Protein AF-A0A2T6B8H4-F1 (afdb_monomer_lite)

Radius of gyration: 23.81 Å; chains: 1; bounding box: 58×51×64 Å

Structure (mmCIF, N/CA/C/O backbone):
data_AF-A0A2T6B8H4-F1
#
_entry.id   AF-A0A2T6B8H4-F1
#
loop_
_atom_site.group_PDB
_atom_site.id
_atom_site.type_symbol
_atom_site.label_atom_id
_atom_site.label_alt_id
_atom_site.label_comp_id
_atom_site.label_asym_id
_atom_site.label_entity_id
_atom_site.label_seq_id
_atom_site.pdbx_PDB_ins_code
_atom_site.Cartn_x
_atom_site.Cartn_y
_atom_site.Cartn_z
_atom_site.occupancy
_atom_site.B_iso_or_equiv
_atom_site.auth_seq_id
_atom_site.auth_comp_id
_atom_site.auth_asym_id
_atom_site.auth_atom_id
_atom_site.pdbx_PDB_model_num
ATOM 1 N N . MET A 1 1 ? -0.822 -2.418 25.436 1.00 37.16 1 MET A N 1
ATOM 2 C CA . MET A 1 1 ? -1.128 -1.458 26.519 1.00 37.16 1 MET A CA 1
ATOM 3 C C . MET A 1 1 ? -1.751 -0.210 25.892 1.00 37.16 1 MET A C 1
ATOM 5 O O . MET A 1 1 ? -1.056 0.780 25.772 1.00 37.16 1 MET A O 1
ATOM 9 N N . GLY A 1 2 ? -3.013 -0.275 25.445 1.00 47.94 2 GLY A N 1
ATOM 10 C CA . GLY A 1 2 ? -3.654 0.816 24.679 1.00 47.94 2 GLY A CA 1
ATOM 11 C C . GLY A 1 2 ? -5.141 1.037 24.994 1.00 47.94 2 GLY A C 1
ATOM 12 O O . GLY A 1 2 ? -5.938 1.407 24.144 1.00 47.94 2 GLY A O 1
ATOM 13 N N . GLY A 1 3 ? -5.565 0.682 26.211 1.00 50.34 3 GLY A N 1
ATOM 14 C CA . GLY A 1 3 ? -6.981 0.745 26.603 1.00 50.34 3 GLY A CA 1
ATOM 15 C C . GLY A 1 3 ? -7.400 2.055 27.273 1.00 50.34 3 GLY A C 1
ATOM 16 O O . GLY A 1 3 ? -8.592 2.348 27.320 1.00 50.34 3 GLY A O 1
ATOM 17 N N . GLU A 1 4 ? -6.448 2.824 27.811 1.00 58.09 4 GLU A N 1
ATOM 18 C CA . GLU A 1 4 ? -6.748 4.020 28.614 1.00 58.09 4 GLU A CA 1
ATOM 19 C C . GLU A 1 4 ? -7.183 5.196 27.725 1.00 58.09 4 GLU A C 1
ATOM 21 O O . GLU A 1 4 ? -8.212 5.805 27.994 1.00 58.09 4 GLU A O 1
ATOM 26 N N . ASN A 1 5 ? -6.530 5.403 26.576 1.00 79.31 5 ASN A N 1
ATOM 27 C CA . ASN A 1 5 ? -6.861 6.485 25.644 1.00 79.31 5 ASN A CA 1
ATOM 28 C C . ASN A 1 5 ? -8.222 6.288 24.946 1.00 79.31 5 ASN A C 1
ATOM 30 O O . ASN A 1 5 ? -9.042 7.202 24.883 1.00 79.31 5 ASN A O 1
ATOM 34 N N . LEU A 1 6 ? -8.521 5.074 24.462 1.00 84.44 6 LEU A N 1
ATOM 35 C CA . LEU A 1 6 ? -9.794 4.807 23.779 1.00 84.44 6 LEU A CA 1
ATOM 36 C C . LEU A 1 6 ? -10.994 5.031 24.706 1.00 84.44 6 LEU A C 1
ATOM 38 O O . LEU A 1 6 ? -11.975 5.664 24.317 1.00 84.44 6 LEU A O 1
ATOM 42 N N . ARG A 1 7 ? -10.912 4.511 25.935 1.00 86.94 7 ARG A N 1
ATOM 43 C CA . ARG A 1 7 ? -11.983 4.655 26.919 1.00 86.94 7 ARG A CA 1
ATOM 44 C C . ARG A 1 7 ? -12.231 6.118 27.248 1.00 86.94 7 ARG A C 1
ATOM 46 O O . ARG A 1 7 ? -13.376 6.543 27.174 1.00 86.94 7 ARG A O 1
ATOM 53 N N . GLU A 1 8 ? -11.183 6.870 27.569 1.00 87.50 8 GLU A N 1
ATOM 54 C CA . GLU A 1 8 ? -11.293 8.295 27.897 1.00 87.50 8 GLU A CA 1
ATOM 55 C C . GLU A 1 8 ? -11.941 9.088 26.759 1.00 87.50 8 GLU A C 1
ATOM 57 O O . GLU A 1 8 ? -12.803 9.931 26.999 1.00 87.50 8 GLU A O 1
ATOM 62 N N . ARG A 1 9 ? -11.596 8.777 25.506 1.00 87.81 9 ARG A N 1
ATOM 63 C CA . ARG A 1 9 ? -12.187 9.438 24.338 1.00 87.81 9 ARG A CA 1
ATOM 64 C C . ARG A 1 9 ? -13.658 9.088 24.135 1.00 87.81 9 ARG A C 1
ATOM 66 O O . ARG A 1 9 ? -14.437 9.966 23.769 1.00 87.81 9 ARG A O 1
ATOM 73 N N . VAL A 1 10 ? -14.057 7.841 24.390 1.00 86.12 10 VAL A N 1
ATOM 74 C CA . VAL A 1 10 ? -15.476 7.457 24.352 1.00 86.12 10 VAL A CA 1
ATOM 75 C C . VAL A 1 10 ? -16.242 8.095 25.508 1.00 86.12 10 VAL A C 1
ATOM 77 O O . VAL A 1 10 ? -17.306 8.657 25.274 1.00 86.12 10 VAL A O 1
ATOM 80 N N . GLU A 1 11 ? -15.696 8.079 26.726 1.00 88.88 11 GLU A N 1
ATOM 81 C CA . GLU A 1 11 ? -16.276 8.742 27.903 1.00 88.88 11 GLU A CA 1
ATOM 82 C C . GLU A 1 11 ? -16.457 10.251 27.671 1.00 88.88 11 GLU A C 1
ATOM 84 O O . GLU A 1 11 ? -17.512 10.807 27.986 1.00 88.88 11 GLU A O 1
ATOM 89 N N . ALA A 1 12 ? -15.479 10.902 27.031 1.00 87.12 12 ALA A N 1
ATOM 90 C CA . ALA A 1 12 ? -15.573 12.295 26.606 1.00 87.12 12 ALA A CA 1
ATOM 91 C C . ALA A 1 12 ? -16.681 12.510 25.561 1.00 87.12 12 ALA A C 1
ATOM 93 O O . ALA A 1 12 ? -17.464 13.450 25.696 1.00 87.12 12 ALA A O 1
ATOM 94 N N . ALA A 1 13 ? -16.797 11.628 24.562 1.00 84.38 13 ALA A N 1
ATOM 95 C CA . ALA A 1 13 ? -17.839 11.715 23.536 1.00 84.38 13 ALA A CA 1
ATOM 96 C C . ALA A 1 13 ? -19.256 11.542 24.116 1.00 84.38 13 ALA A C 1
ATOM 98 O O . ALA A 1 13 ? -20.198 12.206 23.677 1.00 84.38 13 ALA A O 1
ATOM 99 N N . ILE A 1 14 ? -19.427 10.679 25.124 1.00 84.25 14 ILE A N 1
ATOM 100 C CA . ILE A 1 14 ? -20.732 10.453 25.762 1.00 84.25 14 ILE A CA 1
ATOM 101 C C . ILE A 1 14 ? -21.027 11.405 26.932 1.00 84.25 14 ILE A C 1
ATOM 103 O O . ILE A 1 14 ? -22.172 11.481 27.381 1.00 84.25 14 ILE A O 1
ATOM 107 N N . GLY A 1 15 ? -20.031 12.160 27.404 1.00 82.56 15 GLY A N 1
ATOM 108 C CA . GLY A 1 15 ? -20.164 13.081 28.535 1.00 82.56 15 GLY A CA 1
ATOM 109 C C . GLY A 1 15 ? -20.373 12.373 29.878 1.00 82.56 15 GLY A C 1
ATOM 110 O O . GLY A 1 15 ? -21.049 12.908 30.756 1.00 82.56 15 GLY A O 1
ATOM 111 N N . GLY A 1 16 ? -19.836 11.161 30.040 1.00 84.25 16 GLY A N 1
ATOM 112 C CA . GLY A 1 16 ? -20.064 10.333 31.223 1.00 84.25 16 GLY A CA 1
ATOM 113 C C . GLY A 1 16 ? -19.110 9.145 31.320 1.00 84.25 16 GLY A C 1
ATOM 114 O O . GLY A 1 16 ? -18.527 8.717 30.329 1.00 84.25 16 GLY A O 1
ATOM 115 N N . ALA A 1 17 ? -18.953 8.610 32.531 1.00 86.81 17 ALA A N 1
ATOM 116 C CA . ALA A 1 17 ? -18.087 7.461 32.776 1.00 86.81 17 ALA A CA 1
ATOM 117 C C . ALA A 1 17 ? -18.746 6.154 32.312 1.00 86.81 17 ALA A C 1
ATOM 119 O O . ALA A 1 17 ? -19.931 5.921 32.564 1.00 86.81 17 ALA A O 1
ATOM 120 N N . LEU A 1 18 ? -17.958 5.267 31.706 1.00 86.69 18 LEU A N 1
ATOM 121 C CA . LEU A 1 18 ? -18.403 3.922 31.371 1.00 86.69 18 LEU A CA 1
ATOM 122 C C . LEU A 1 18 ? -18.279 3.007 32.590 1.00 86.69 18 LEU A C 1
ATOM 124 O O . LEU A 1 18 ? -17.325 3.077 33.368 1.00 86.69 18 LEU A O 1
ATOM 128 N N . SER A 1 19 ? -19.213 2.076 32.724 1.00 85.00 19 SER A N 1
ATOM 129 C CA . SER A 1 19 ? -19.159 0.974 33.672 1.00 85.00 19 SER A CA 1
ATOM 130 C C . SER A 1 19 ? -18.942 -0.334 32.908 1.00 85.00 19 SER A C 1
ATOM 132 O O . SER A 1 19 ? -19.754 -0.744 32.085 1.00 85.00 19 SER A O 1
ATOM 134 N N . GLY A 1 20 ? -17.812 -0.995 33.165 1.00 82.06 20 GLY A N 1
ATOM 135 C CA . GLY A 1 20 ? -17.421 -2.228 32.474 1.00 82.06 20 GLY A CA 1
ATOM 136 C C . GLY A 1 20 ? -16.337 -2.036 31.404 1.00 82.06 20 GLY A C 1
ATOM 137 O O . GLY A 1 20 ? -15.804 -0.937 31.244 1.00 82.06 20 GLY A O 1
ATOM 138 N N . PRO A 1 21 ? -15.928 -3.128 30.734 1.00 83.06 21 PRO A N 1
ATOM 139 C CA . PRO A 1 21 ? -14.850 -3.097 29.756 1.00 83.06 21 PRO A CA 1
ATOM 140 C C . PRO A 1 21 ? -15.325 -2.552 28.404 1.00 83.06 21 PRO A C 1
ATOM 142 O O . PRO A 1 21 ? -16.328 -3.011 27.868 1.00 83.06 21 PRO A O 1
ATOM 145 N N . LEU A 1 22 ? -14.537 -1.651 27.818 1.00 85.62 22 LEU A N 1
ATOM 146 C CA . LEU A 1 22 ? -14.614 -1.276 26.408 1.00 85.62 22 LEU A CA 1
ATOM 147 C C . LEU A 1 22 ? -13.375 -1.845 25.712 1.00 85.62 22 LEU A C 1
ATOM 149 O O . LEU A 1 22 ? -12.249 -1.497 26.071 1.00 85.62 22 LEU A O 1
ATOM 153 N N . ARG A 1 23 ? -13.571 -2.780 24.781 1.00 87.75 23 ARG A N 1
ATOM 154 C CA . ARG A 1 23 ? -12.490 -3.409 24.013 1.00 87.75 23 ARG A CA 1
ATOM 155 C C . ARG A 1 23 ? -12.942 -3.585 22.575 1.00 87.75 23 ARG A C 1
ATOM 157 O O . ARG A 1 23 ? -13.985 -4.199 22.347 1.00 87.75 23 ARG A O 1
ATOM 164 N N . THR A 1 24 ? -12.137 -3.080 21.652 1.00 91.25 24 THR A N 1
A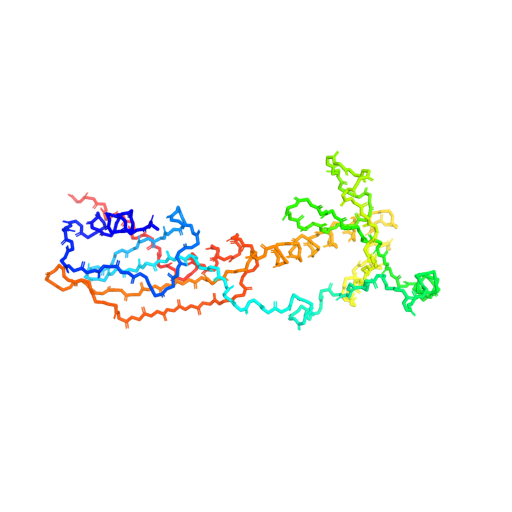TOM 165 C CA . THR A 1 24 ? -12.311 -3.334 20.225 1.00 91.25 24 THR A CA 1
ATOM 166 C C . THR A 1 24 ? -12.204 -4.830 19.937 1.00 91.25 24 THR A C 1
ATOM 168 O O . THR A 1 24 ? -11.567 -5.589 20.675 1.00 91.25 24 THR A O 1
ATOM 171 N N . GLU A 1 25 ? -12.886 -5.272 18.890 1.00 93.44 25 GLU A N 1
ATOM 172 C CA . GLU A 1 25 ? -12.839 -6.633 18.372 1.00 93.44 25 GLU A CA 1
ATOM 173 C C . GLU A 1 25 ? -11.460 -6.975 17.814 1.00 93.44 25 GLU A C 1
ATOM 175 O O . GLU A 1 25 ? -10.938 -8.052 18.106 1.00 93.44 25 GLU A O 1
ATOM 180 N N . PHE A 1 26 ? -10.843 -6.032 17.099 1.00 92.88 26 PHE A N 1
ATOM 181 C CA . PHE A 1 26 ? -9.509 -6.182 16.532 1.00 92.88 26 PHE A CA 1
ATOM 182 C C . PHE A 1 26 ? -8.495 -5.247 17.212 1.00 92.88 26 PHE A C 1
ATOM 184 O O . PHE A 1 26 ? -8.870 -4.221 17.796 1.00 92.88 26 PHE A O 1
ATOM 191 N N . PRO A 1 27 ? -7.189 -5.574 17.164 1.00 92.31 27 PRO A N 1
ATOM 192 C CA . PRO A 1 27 ? -6.142 -4.679 17.642 1.00 92.31 27 PRO A CA 1
ATOM 193 C C . PRO A 1 27 ? -6.117 -3.376 16.840 1.00 92.31 27 PRO A C 1
ATOM 195 O O . PRO A 1 27 ? -6.058 -3.404 15.615 1.00 92.31 27 PRO A O 1
ATOM 198 N N . VAL A 1 28 ? -6.107 -2.237 17.525 1.00 92.31 28 VAL A N 1
ATOM 199 C CA . VAL A 1 28 ? -5.954 -0.926 16.883 1.00 92.31 28 VAL A CA 1
ATOM 200 C C . VAL A 1 28 ? -4.504 -0.758 16.415 1.00 92.31 28 VAL A C 1
ATOM 202 O O . VAL A 1 28 ? -3.584 -0.888 17.223 1.00 92.31 28 VAL A O 1
ATOM 205 N N . ALA A 1 29 ? -4.302 -0.470 15.128 1.00 90.44 29 ALA A N 1
ATOM 206 C CA . ALA A 1 29 ? -2.983 -0.256 14.528 1.00 90.44 29 ALA A CA 1
ATOM 207 C C . ALA A 1 29 ? -2.332 1.044 15.028 1.00 90.44 29 ALA A C 1
ATOM 209 O O . ALA A 1 29 ? -1.145 1.063 15.351 1.00 90.44 29 ALA A O 1
ATOM 210 N N . SER A 1 30 ? -3.126 2.111 15.150 1.00 88.00 30 SER A N 1
ATOM 211 C CA . SER A 1 30 ? -2.696 3.412 15.660 1.00 88.00 30 SER A CA 1
ATOM 212 C C . SER A 1 30 ? -3.827 4.090 16.429 1.00 88.00 30 SER A C 1
ATOM 214 O O . SER A 1 30 ? -4.904 4.343 15.894 1.00 88.00 30 SER A O 1
ATOM 216 N N . GLU A 1 31 ? -3.596 4.421 17.702 1.00 82.75 31 GLU A N 1
ATOM 217 C CA . GLU A 1 31 ? -4.599 5.128 18.512 1.00 82.75 31 GLU A CA 1
ATOM 218 C C . GLU A 1 31 ? -4.892 6.542 17.989 1.00 82.75 31 GLU A C 1
ATOM 220 O O . GLU A 1 31 ? -6.001 7.052 18.169 1.00 82.75 31 GLU A O 1
ATOM 225 N N . ALA A 1 32 ? -3.913 7.172 17.332 1.00 81.56 32 ALA A N 1
ATOM 226 C CA . ALA A 1 32 ? -4.061 8.502 16.745 1.00 81.56 32 ALA A CA 1
ATOM 227 C C . ALA A 1 32 ? -5.079 8.526 15.591 1.00 81.56 32 ALA A C 1
ATOM 229 O O . ALA A 1 32 ? -5.643 9.575 15.300 1.00 81.56 32 ALA A O 1
ATOM 230 N N . GLU A 1 33 ? -5.346 7.370 14.984 1.00 85.50 33 GLU A N 1
ATOM 231 C CA . GLU A 1 33 ? -6.198 7.203 13.801 1.00 85.50 33 GLU A CA 1
ATOM 232 C C . GLU A 1 33 ? -7.592 6.657 14.133 1.00 85.50 33 GLU A C 1
ATOM 234 O O . GLU A 1 33 ? -8.392 6.368 13.247 1.00 85.50 33 GLU A O 1
ATOM 239 N N . VAL A 1 34 ? -7.917 6.519 15.420 1.00 90.69 34 VAL A N 1
ATOM 240 C CA . VAL A 1 34 ? -9.273 6.150 15.836 1.00 90.69 34 VAL A CA 1
ATOM 241 C C . VAL A 1 34 ? -10.208 7.338 15.598 1.00 90.69 34 VAL A C 1
ATOM 243 O O . VAL A 1 34 ? -9.900 8.466 15.981 1.00 90.69 34 VAL A O 1
ATOM 246 N N . LEU A 1 35 ? -11.386 7.087 15.043 1.00 91.56 35 LEU A N 1
ATOM 247 C CA . LEU A 1 35 ? -12.479 8.038 14.876 1.00 91.56 35 LEU A CA 1
ATOM 248 C C . LEU A 1 35 ? -13.622 7.646 15.813 1.00 91.56 35 LEU A C 1
ATOM 250 O O . LEU A 1 35 ? -14.024 6.488 15.855 1.00 91.56 35 LEU A O 1
ATOM 254 N N . ILE A 1 36 ? -14.163 8.599 16.572 1.00 91.69 36 ILE A N 1
ATOM 255 C CA . ILE A 1 36 ? -15.309 8.353 17.459 1.00 91.69 36 ILE A CA 1
ATOM 256 C C . ILE A 1 36 ? -16.423 9.319 17.082 1.00 91.69 36 ILE A C 1
ATOM 258 O O . ILE A 1 36 ? -16.211 10.533 17.026 1.00 91.69 36 ILE A O 1
ATOM 262 N N . ARG A 1 37 ? -17.615 8.778 16.836 1.00 90.38 37 ARG A N 1
ATOM 263 C CA . ARG A 1 37 ? -18.833 9.551 16.576 1.00 90.38 37 ARG A CA 1
ATOM 264 C C . ARG A 1 37 ? -19.929 9.087 17.514 1.00 90.38 37 ARG A C 1
ATOM 266 O O . ARG A 1 37 ? -20.081 7.892 17.749 1.00 90.38 37 ARG A O 1
ATOM 273 N N . ARG A 1 38 ? -20.688 10.035 18.052 1.00 86.56 38 ARG A N 1
ATOM 274 C CA . ARG A 1 38 ? -21.855 9.752 18.881 1.00 86.56 38 ARG A CA 1
ATOM 275 C C . ARG A 1 38 ? -23.113 10.141 18.125 1.00 86.56 38 ARG A C 1
ATOM 277 O O . ARG A 1 38 ? -23.188 11.245 17.597 1.00 86.56 38 ARG A O 1
ATOM 284 N N . ASP A 1 39 ? -24.095 9.256 18.158 1.00 81.69 39 ASP A N 1
ATOM 285 C CA . ASP A 1 39 ? -25.457 9.509 17.708 1.00 81.69 39 ASP A CA 1
ATOM 286 C C . ASP A 1 39 ? -26.426 9.031 18.798 1.00 81.69 39 ASP A C 1
ATOM 288 O O . ASP A 1 39 ? -26.613 7.831 18.999 1.00 81.69 39 ASP A O 1
ATOM 292 N N . ALA A 1 40 ? -26.983 9.973 19.563 1.00 80.06 40 ALA A N 1
ATOM 293 C CA . ALA A 1 40 ? -27.795 9.703 20.752 1.00 80.06 40 ALA A CA 1
ATOM 294 C C . ALA A 1 40 ? -27.108 8.732 21.744 1.00 80.06 40 ALA A C 1
ATOM 296 O O . ALA A 1 40 ? -26.095 9.088 22.356 1.00 80.06 40 ALA A O 1
ATOM 297 N N . ASP A 1 41 ? -27.645 7.521 21.908 1.00 80.69 41 ASP A N 1
ATOM 298 C CA . ASP A 1 41 ? -27.114 6.473 22.795 1.00 80.69 41 ASP A CA 1
ATOM 299 C C . ASP A 1 41 ? -26.155 5.511 22.078 1.00 80.69 41 ASP A C 1
ATOM 301 O O . ASP A 1 41 ? -25.657 4.549 22.670 1.00 80.69 41 ASP A O 1
ATOM 305 N N . ARG A 1 42 ? -25.875 5.766 20.796 1.00 89.19 42 ARG A N 1
ATOM 306 C CA . ARG A 1 42 ? -24.947 4.987 19.985 1.00 89.19 42 ARG A CA 1
ATOM 307 C C . ARG A 1 42 ? -23.607 5.686 19.861 1.00 89.19 42 ARG A C 1
ATOM 309 O O . ARG A 1 42 ? -23.517 6.906 19.719 1.00 89.19 42 ARG A O 1
ATOM 316 N N . VAL A 1 43 ? -22.558 4.880 19.869 1.00 91.88 43 VAL A N 1
ATOM 317 C CA . VAL A 1 43 ? -21.189 5.303 19.607 1.00 91.88 43 VAL A CA 1
ATOM 318 C C . VAL A 1 43 ? -20.644 4.453 18.473 1.00 91.88 43 VAL A C 1
ATOM 320 O O . VAL A 1 43 ? -20.664 3.226 18.539 1.00 91.88 43 VAL A O 1
ATOM 323 N N . LEU A 1 44 ? -20.151 5.116 17.438 1.00 94.31 44 LEU A N 1
ATOM 324 C CA . LEU A 1 44 ? -19.387 4.505 16.365 1.00 94.31 44 LEU A CA 1
ATOM 325 C C . LEU A 1 44 ? -17.908 4.706 16.660 1.00 94.31 44 LEU A C 1
ATOM 327 O O . LEU A 1 44 ? -17.471 5.832 16.916 1.00 94.31 44 LEU A O 1
ATOM 331 N N . ILE A 1 45 ? -17.152 3.616 16.624 1.00 94.56 45 ILE A N 1
ATOM 332 C CA . ILE A 1 45 ? -15.703 3.614 16.798 1.00 94.56 45 ILE A CA 1
ATOM 333 C C . ILE A 1 45 ? -15.099 3.095 15.497 1.00 94.56 45 ILE A C 1
ATOM 335 O O . ILE A 1 45 ? -15.137 1.896 15.226 1.00 94.56 45 ILE A O 1
ATOM 339 N N . GLY A 1 46 ? -14.574 4.013 14.696 1.00 95.69 46 GLY A N 1
ATOM 340 C CA . GLY A 1 46 ? -13.807 3.719 13.496 1.00 95.69 46 GLY A CA 1
ATOM 341 C C . GLY A 1 46 ? -12.324 3.580 13.827 1.00 95.69 46 GLY A C 1
ATOM 342 O O . GLY A 1 46 ? -11.794 4.403 14.570 1.00 95.69 46 GLY A O 1
ATOM 343 N N . TYR A 1 47 ? -11.636 2.568 13.314 1.00 95.94 47 TYR A N 1
ATOM 344 C CA . TYR A 1 47 ? -10.193 2.412 13.494 1.00 95.94 47 TYR A CA 1
ATOM 345 C C . TYR A 1 47 ? -9.579 1.514 12.420 1.00 95.94 47 TYR A C 1
ATOM 347 O O . TYR A 1 47 ? -10.273 0.739 11.762 1.00 95.94 47 TYR A O 1
ATOM 355 N N . LEU A 1 48 ? -8.257 1.606 12.271 1.00 96.31 48 LEU A N 1
ATOM 356 C CA . LEU A 1 48 ? -7.490 0.678 11.449 1.00 96.31 48 LEU A CA 1
ATOM 357 C C . LEU A 1 48 ? -6.962 -0.485 12.285 1.00 96.31 48 LEU A C 1
ATOM 359 O O . LEU A 1 48 ? -6.529 -0.293 13.425 1.00 96.31 48 LEU A O 1
ATOM 363 N N . SER A 1 49 ? -6.937 -1.678 11.703 1.00 96.19 49 SER A N 1
ATOM 364 C CA . SER A 1 49 ? -6.216 -2.837 12.236 1.00 96.19 49 SER A CA 1
ATOM 365 C C . SER A 1 49 ? -5.283 -3.394 11.174 1.00 96.19 49 SER A C 1
ATOM 367 O O . SER A 1 49 ? -5.610 -3.338 9.994 1.00 96.19 49 SER A O 1
ATOM 369 N N . VAL A 1 50 ? -4.127 -3.918 11.578 1.00 96.31 50 VAL A N 1
ATOM 370 C CA . VAL A 1 50 ? -3.233 -4.617 10.646 1.00 96.31 50 VAL A CA 1
ATOM 371 C C . VAL A 1 50 ? -3.932 -5.888 10.180 1.00 96.31 50 VAL A C 1
ATOM 373 O O . VAL A 1 50 ? -4.444 -6.648 11.005 1.00 96.31 50 VAL A O 1
ATOM 376 N N . ASP A 1 51 ? -3.957 -6.103 8.870 1.00 95.50 51 ASP A N 1
ATOM 377 C CA . ASP A 1 51 ? -4.501 -7.311 8.269 1.00 95.50 51 ASP A CA 1
ATOM 378 C C . ASP A 1 51 ? -3.675 -8.522 8.740 1.00 95.50 51 ASP A C 1
ATOM 380 O O . ASP A 1 51 ? -2.461 -8.563 8.513 1.00 95.50 51 ASP A O 1
ATOM 384 N N . PRO A 1 52 ? -4.283 -9.489 9.450 1.00 90.56 52 PRO A N 1
ATOM 385 C CA . PRO A 1 52 ? -3.559 -10.655 9.941 1.00 90.56 52 PRO A CA 1
ATOM 386 C C . PRO A 1 52 ? -3.217 -11.652 8.826 1.00 90.56 52 PRO A C 1
ATOM 388 O O . PRO A 1 52 ? -2.332 -12.488 9.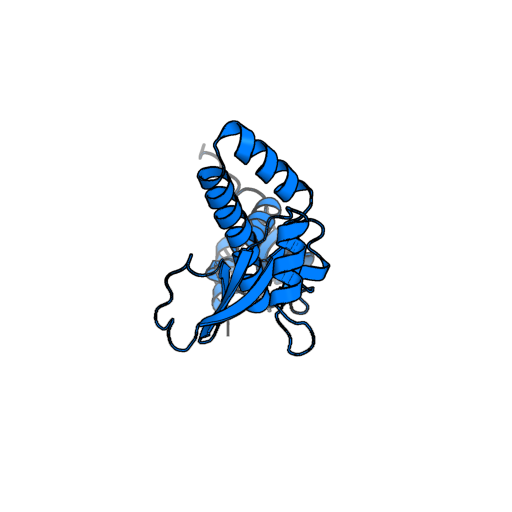015 1.00 90.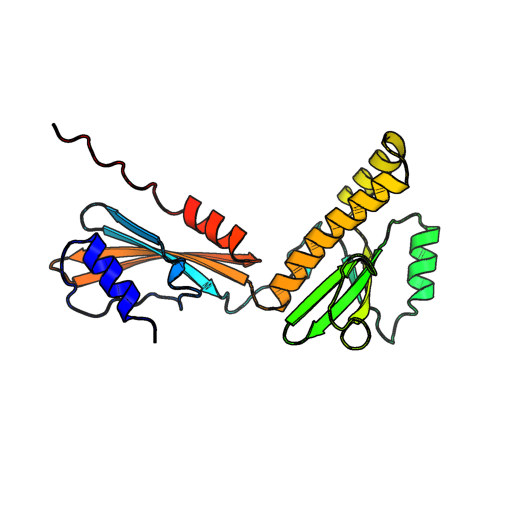56 52 PRO A O 1
ATOM 391 N N . GLU A 1 53 ? -3.917 -11.592 7.692 1.00 92.06 53 GLU A N 1
ATOM 392 C CA . GLU A 1 53 ? -3.787 -12.526 6.575 1.00 92.06 53 GLU A CA 1
ATOM 393 C C . GLU A 1 53 ? -3.789 -11.758 5.241 1.00 92.06 53 GLU A C 1
ATOM 395 O O . GLU A 1 53 ? -4.657 -11.986 4.390 1.00 92.06 53 GLU A O 1
ATOM 400 N N . PRO A 1 54 ? -2.813 -10.847 5.029 1.00 91.81 54 PRO A N 1
ATOM 401 C CA . PRO A 1 54 ? -2.756 -10.065 3.809 1.00 91.81 54 PRO A CA 1
ATOM 402 C C . PRO A 1 54 ? -2.569 -11.001 2.620 1.00 91.81 54 PRO A C 1
ATOM 404 O O . PRO A 1 54 ? -1.724 -11.905 2.625 1.00 91.81 54 PRO A O 1
ATOM 407 N N . ARG A 1 55 ? -3.374 -10.784 1.586 1.00 89.19 55 ARG A N 1
ATOM 408 C CA . ARG A 1 55 ? -3.258 -11.544 0.344 1.00 89.19 55 ARG A CA 1
ATOM 409 C C . ARG A 1 55 ? -1.982 -11.165 -0.401 1.00 89.19 55 ARG A C 1
ATOM 411 O O . ARG A 1 55 ? -1.424 -10.087 -0.203 1.00 89.19 55 ARG A O 1
ATOM 418 N N . ASP A 1 56 ? -1.526 -12.066 -1.266 1.00 88.44 56 ASP A N 1
ATOM 419 C CA . ASP A 1 56 ? -0.358 -11.801 -2.101 1.00 88.44 56 ASP A CA 1
ATOM 420 C C . ASP A 1 56 ? -0.644 -10.643 -3.066 1.00 88.44 56 ASP A C 1
ATOM 422 O O . ASP A 1 56 ? -1.624 -10.673 -3.814 1.00 88.44 56 ASP A O 1
ATOM 426 N N . PHE A 1 57 ? 0.228 -9.631 -3.042 1.00 91.19 57 PHE A N 1
ATOM 427 C CA . PHE A 1 57 ? 0.082 -8.416 -3.840 1.00 91.19 57 PHE A CA 1
ATOM 428 C C . PHE A 1 57 ? -0.101 -8.729 -5.325 1.00 91.19 57 PHE A C 1
ATOM 430 O O . PHE A 1 57 ? -1.001 -8.192 -5.960 1.00 91.19 57 PHE A O 1
ATOM 437 N N . TRP A 1 58 ? 0.727 -9.614 -5.883 1.00 89.00 58 TRP A N 1
ATOM 438 C CA . TRP A 1 58 ? 0.728 -9.908 -7.315 1.00 89.00 58 TRP A CA 1
ATOM 439 C C . TRP A 1 58 ? -0.380 -10.885 -7.718 1.00 89.00 58 TRP A C 1
ATOM 441 O O . TRP A 1 58 ? -0.750 -10.912 -8.887 1.00 89.00 58 TRP A O 1
ATOM 451 N N . ALA A 1 59 ? -0.931 -11.657 -6.777 1.00 84.12 59 ALA A N 1
ATOM 452 C CA . ALA A 1 59 ? -2.070 -12.541 -7.026 1.00 84.12 59 ALA A CA 1
ATOM 453 C C . ALA A 1 59 ? -3.420 -11.805 -7.111 1.00 84.12 59 ALA A C 1
ATOM 455 O O . ALA A 1 59 ? -4.326 -12.300 -7.773 1.00 84.12 59 ALA A O 1
ATOM 456 N N . GLU A 1 60 ? -3.567 -10.658 -6.442 1.00 72.50 60 GLU A N 1
ATOM 457 C CA . GLU A 1 60 ? -4.806 -9.852 -6.441 1.00 72.50 60 GLU A CA 1
ATOM 458 C C . GLU A 1 60 ? -4.738 -8.646 -7.395 1.00 72.50 60 GLU A C 1
ATOM 460 O O . GLU A 1 60 ? -5.743 -7.987 -7.655 1.00 72.50 60 GLU A O 1
ATOM 465 N N . SER A 1 61 ? -3.552 -8.353 -7.928 1.00 66.12 61 SER A N 1
ATOM 466 C CA . SER A 1 61 ? -3.283 -7.191 -8.777 1.00 66.12 61 SER A CA 1
ATOM 467 C C . SER A 1 61 ? -3.473 -7.492 -10.262 1.00 66.12 61 SER A C 1
ATOM 469 O O . SER A 1 61 ? -2.565 -7.286 -11.078 1.00 66.12 61 SER A O 1
ATOM 471 N N . ASP A 1 62 ? -4.662 -7.976 -10.623 1.00 69.25 62 ASP A N 1
ATOM 472 C CA . ASP A 1 62 ? -5.034 -8.122 -12.028 1.00 69.25 62 ASP A CA 1
ATOM 473 C C . ASP A 1 62 ? -4.884 -6.764 -12.732 1.00 69.25 62 ASP A C 1
ATOM 475 O O . ASP A 1 62 ? -5.465 -5.756 -12.331 1.00 69.25 62 ASP A O 1
ATOM 479 N N . GLY A 1 63 ? -4.062 -6.729 -13.781 1.00 80.19 63 GLY A N 1
ATOM 480 C CA . GLY A 1 63 ? -3.858 -5.523 -14.584 1.00 80.19 63 GLY A CA 1
ATOM 481 C C . GLY A 1 63 ? -2.800 -4.539 -14.073 1.00 80.19 63 GLY A C 1
ATOM 482 O O . GLY A 1 63 ? -2.651 -3.489 -14.689 1.00 80.19 63 GLY A O 1
ATOM 483 N N . LEU A 1 64 ? -2.012 -4.849 -13.032 1.00 87.25 64 LEU A N 1
ATOM 484 C CA . LEU A 1 64 ? -0.860 -3.999 -12.659 1.00 87.25 64 LEU A CA 1
ATOM 485 C C . LEU A 1 64 ? 0.420 -4.323 -13.442 1.00 87.25 64 LEU A C 1
ATOM 487 O O . LEU A 1 64 ? 1.352 -3.530 -13.449 1.00 87.25 64 LEU A O 1
ATOM 491 N N . GLY A 1 65 ? 0.474 -5.464 -14.129 1.00 92.00 65 GLY A N 1
ATOM 492 C CA . GLY A 1 65 ? 1.664 -5.943 -14.835 1.00 92.00 65 GLY A CA 1
ATOM 493 C C . GLY A 1 65 ? 2.322 -7.117 -14.118 1.00 92.00 65 GLY A C 1
ATOM 494 O O . GLY A 1 65 ? 1.720 -7.767 -13.268 1.00 92.00 65 GLY A O 1
ATOM 495 N N . GLU A 1 66 ? 3.559 -7.423 -14.493 1.00 92.81 66 GLU A N 1
ATOM 496 C CA . GLU A 1 66 ? 4.283 -8.600 -14.025 1.00 92.81 66 GLU A CA 1
ATOM 497 C C . GLU A 1 66 ? 5.680 -8.220 -13.522 1.00 92.81 66 GLU A C 1
ATOM 499 O O . GLU A 1 66 ? 6.501 -7.681 -14.268 1.00 92.81 66 GLU A O 1
ATOM 504 N N . LEU A 1 67 ? 5.985 -8.557 -12.264 1.00 93.62 67 LEU A N 1
ATOM 505 C CA . LEU A 1 67 ? 7.337 -8.472 -11.717 1.00 93.62 67 LEU A CA 1
ATOM 506 C C . LEU A 1 67 ? 8.037 -9.831 -11.816 1.00 93.62 67 LEU A C 1
ATOM 508 O O . LEU A 1 67 ? 7.848 -10.717 -10.981 1.00 93.62 67 LEU A O 1
ATOM 512 N N . ARG A 1 68 ? 8.917 -9.984 -12.808 1.00 92.00 68 ARG A N 1
ATOM 513 C CA . ARG A 1 68 ? 9.755 -11.178 -12.951 1.00 92.00 68 ARG A CA 1
ATOM 514 C C . ARG A 1 68 ? 11.053 -11.009 -12.189 1.00 92.00 68 ARG A C 1
ATOM 516 O O . ARG A 1 68 ? 11.955 -10.278 -12.601 1.00 92.00 68 ARG A O 1
ATOM 523 N N . ARG A 1 69 ? 11.161 -11.717 -11.069 1.00 91.69 69 ARG A N 1
ATOM 524 C CA . ARG A 1 69 ? 12.389 -11.772 -10.276 1.00 91.69 69 ARG A CA 1
ATOM 525 C C . ARG A 1 69 ? 13.491 -12.499 -11.047 1.00 91.69 69 ARG A C 1
ATOM 527 O O . ARG A 1 69 ? 13.273 -13.598 -11.551 1.00 91.69 69 ARG A O 1
ATOM 534 N N . PHE A 1 70 ? 14.706 -11.958 -11.029 1.00 89.12 70 PHE A N 1
ATOM 535 C CA . PHE A 1 70 ? 15.868 -12.701 -11.502 1.00 89.12 70 PHE A CA 1
ATOM 536 C C . PHE A 1 70 ? 16.159 -13.864 -10.552 1.00 89.12 70 PHE A C 1
ATOM 538 O O . PHE A 1 70 ? 16.454 -13.687 -9.365 1.00 89.12 70 PHE A O 1
ATOM 545 N N . THR A 1 71 ? 16.055 -15.079 -11.079 1.00 81.38 71 THR A N 1
ATOM 546 C CA . THR A 1 71 ? 16.405 -16.311 -10.370 1.00 81.38 71 THR A CA 1
ATOM 547 C C . THR A 1 71 ? 17.618 -16.954 -11.030 1.00 81.38 71 THR A C 1
ATOM 549 O O . THR A 1 71 ? 17.980 -16.618 -12.149 1.00 81.38 71 THR A O 1
ATOM 552 N N . ARG A 1 72 ? 18.257 -17.918 -10.359 1.00 72.62 72 ARG A N 1
ATOM 553 C CA . ARG A 1 72 ? 19.375 -18.673 -10.957 1.00 72.62 72 ARG A CA 1
ATOM 554 C C . ARG A 1 72 ? 18.956 -19.577 -12.126 1.00 72.62 72 ARG A C 1
ATOM 556 O O . ARG A 1 72 ? 19.831 -20.146 -12.766 1.00 72.62 72 ARG A O 1
ATOM 563 N N . ALA A 1 73 ? 17.655 -19.785 -12.326 1.00 69.75 73 ALA A N 1
ATOM 564 C CA . ALA A 1 73 ? 17.118 -20.742 -13.289 1.00 69.75 73 ALA A CA 1
ATOM 565 C C . ALA A 1 73 ? 16.810 -20.123 -14.663 1.00 69.75 73 ALA A C 1
ATOM 567 O O . ALA A 1 73 ? 16.679 -20.865 -15.630 1.00 69.75 73 ALA A O 1
ATOM 568 N N . GLU A 1 74 ? 16.703 -18.797 -14.749 1.00 69.56 74 GLU A N 1
ATOM 569 C CA . GLU A 1 74 ? 16.437 -18.064 -15.989 1.00 69.56 74 GLU A CA 1
ATOM 570 C C . GLU A 1 74 ? 17.627 -17.144 -16.268 1.00 69.56 74 GLU A C 1
ATOM 572 O O . GLU A 1 74 ? 18.099 -16.480 -15.344 1.00 69.56 74 GLU A O 1
ATOM 577 N N . ASP A 1 75 ? 18.132 -17.124 -17.505 1.00 80.38 75 ASP A N 1
ATOM 578 C CA . ASP A 1 75 ? 19.151 -16.151 -17.904 1.00 80.38 75 ASP A CA 1
ATOM 579 C C . ASP A 1 75 ? 18.472 -14.781 -18.058 1.00 80.38 75 ASP A C 1
ATOM 581 O O . ASP A 1 75 ? 17.618 -14.614 -18.937 1.00 80.38 75 ASP A O 1
ATOM 585 N N . PRO A 1 76 ? 18.812 -13.786 -17.216 1.00 85.12 76 PRO A N 1
ATOM 586 C CA . PRO A 1 76 ? 18.240 -12.452 -17.329 1.00 85.12 76 PRO A CA 1
ATOM 587 C C . PRO A 1 76 ? 18.467 -11.831 -18.709 1.00 85.12 76 PRO A C 1
ATOM 589 O O . PRO A 1 76 ? 17.615 -11.080 -19.175 1.00 85.12 76 PRO A O 1
ATOM 592 N N . ASN A 1 77 ? 19.579 -12.143 -19.380 1.00 87.19 77 ASN A N 1
ATOM 593 C CA . ASN A 1 77 ? 19.891 -11.560 -20.682 1.00 87.19 77 ASN A CA 1
ATOM 594 C C . ASN A 1 77 ? 18.927 -12.063 -21.757 1.00 87.19 77 ASN A C 1
ATOM 596 O O . ASN A 1 77 ? 18.362 -11.241 -22.471 1.00 87.19 77 ASN A O 1
ATOM 600 N N . ASP A 1 78 ? 18.651 -13.369 -21.803 1.00 88.56 78 ASP A N 1
ATOM 601 C CA . ASP A 1 78 ? 17.712 -13.959 -22.768 1.00 88.56 78 ASP A CA 1
ATOM 602 C C . ASP A 1 78 ? 16.308 -13.346 -22.636 1.00 88.56 78 ASP A C 1
ATOM 604 O O . ASP A 1 78 ? 15.639 -13.043 -23.629 1.00 88.56 78 ASP A O 1
ATOM 608 N N . LEU A 1 79 ? 15.848 -13.129 -21.397 1.00 88.69 79 LEU A N 1
ATOM 609 C CA . LEU A 1 79 ? 14.565 -12.480 -21.136 1.00 88.69 79 LEU A CA 1
ATOM 610 C C . LEU A 1 79 ? 14.547 -11.040 -21.662 1.00 88.69 79 LEU A C 1
ATOM 612 O O . LEU A 1 79 ? 13.605 -10.663 -22.359 1.00 88.69 79 LEU A O 1
ATOM 616 N N . LEU A 1 80 ? 15.570 -10.247 -21.341 1.00 92.06 80 LEU A N 1
ATOM 617 C CA . LEU A 1 80 ? 15.653 -8.844 -21.751 1.00 92.06 80 LEU A CA 1
ATOM 618 C C . LEU A 1 80 ? 15.810 -8.698 -23.271 1.00 92.06 80 LEU A C 1
ATOM 620 O O . LEU A 1 80 ? 15.180 -7.823 -23.871 1.00 92.06 80 LEU A O 1
ATOM 624 N N . GLU A 1 81 ? 16.598 -9.566 -23.907 1.00 93.12 81 GLU A N 1
ATOM 625 C CA . GLU A 1 81 ? 16.762 -9.612 -25.362 1.00 93.12 81 GLU A CA 1
ATOM 626 C C . GLU A 1 81 ? 15.436 -9.922 -26.056 1.00 93.12 81 GLU A C 1
ATOM 628 O O . GLU A 1 81 ? 15.050 -9.212 -26.987 1.00 93.12 81 GLU A O 1
ATOM 633 N N . ARG A 1 82 ? 14.690 -10.916 -25.560 1.00 92.62 82 ARG A N 1
ATOM 634 C CA . ARG A 1 82 ? 13.358 -11.255 -26.074 1.00 92.62 82 ARG A CA 1
ATOM 635 C C . ARG A 1 82 ? 12.379 -10.091 -25.944 1.00 92.62 82 ARG A C 1
ATOM 637 O O . ARG A 1 82 ? 11.766 -9.718 -26.938 1.00 92.62 82 ARG A O 1
ATOM 644 N N . LEU A 1 83 ? 12.253 -9.494 -24.755 1.00 93.31 83 LEU A N 1
ATOM 645 C CA . LEU A 1 83 ? 11.330 -8.371 -24.540 1.00 93.31 83 LEU A CA 1
ATOM 646 C C . LEU A 1 83 ? 11.665 -7.187 -25.459 1.00 93.31 83 LEU A C 1
ATOM 648 O O . LEU A 1 83 ? 10.769 -6.560 -26.022 1.00 93.31 83 LEU A O 1
ATOM 652 N N . THR A 1 84 ? 12.958 -6.924 -25.660 1.00 93.12 84 THR A N 1
ATOM 653 C CA . THR A 1 84 ? 13.441 -5.885 -26.578 1.00 93.12 84 THR A CA 1
ATOM 654 C C . THR A 1 84 ? 13.105 -6.212 -28.034 1.00 93.12 84 THR A C 1
ATOM 656 O O . THR A 1 84 ? 12.629 -5.339 -28.758 1.00 93.12 84 THR A O 1
ATOM 659 N N . ALA A 1 85 ? 13.305 -7.459 -28.470 1.00 93.75 85 ALA A N 1
ATOM 660 C CA . ALA A 1 85 ? 12.980 -7.901 -29.827 1.00 93.75 85 ALA A CA 1
ATOM 661 C C . ALA A 1 85 ? 11.470 -7.856 -30.122 1.00 93.75 85 ALA A C 1
ATOM 663 O O . ALA A 1 85 ? 11.069 -7.558 -31.246 1.00 93.75 85 ALA A O 1
ATOM 664 N N . GLU A 1 86 ? 10.638 -8.113 -29.113 1.00 93.12 86 GLU A N 1
ATOM 665 C CA . GLU A 1 86 ? 9.176 -8.013 -29.186 1.00 93.12 86 GLU A CA 1
ATOM 666 C C . GLU A 1 86 ? 8.669 -6.561 -29.147 1.00 93.12 86 GLU A C 1
ATOM 668 O O . GLU A 1 86 ? 7.494 -6.313 -29.414 1.00 93.12 86 GLU A O 1
ATOM 673 N N . GLY A 1 87 ? 9.532 -5.590 -28.827 1.00 91.25 87 GLY A N 1
ATOM 674 C CA . GLY A 1 87 ? 9.134 -4.194 -28.633 1.00 91.25 87 GLY A CA 1
ATOM 675 C C . GLY A 1 87 ? 8.269 -3.979 -27.387 1.00 91.25 87 GLY A C 1
ATOM 676 O O . GLY A 1 87 ? 7.556 -2.979 -27.296 1.00 91.25 87 GLY A O 1
ATOM 677 N N . THR A 1 88 ? 8.311 -4.909 -26.431 1.00 94.00 88 THR A N 1
ATOM 678 C CA . THR A 1 88 ? 7.600 -4.798 -25.157 1.00 94.00 88 THR A CA 1
ATOM 679 C C . THR A 1 88 ? 8.390 -3.862 -24.242 1.00 94.00 88 THR A C 1
ATOM 681 O O . THR A 1 88 ? 9.555 -4.150 -23.973 1.00 94.00 88 THR A O 1
ATOM 684 N N . PRO A 1 89 ? 7.817 -2.752 -23.739 1.00 95.12 89 PRO A N 1
ATOM 685 C CA . PRO A 1 89 ? 8.529 -1.902 -22.795 1.00 95.12 89 PRO A CA 1
ATOM 686 C C . PRO A 1 89 ? 8.724 -2.645 -21.469 1.00 95.12 89 PRO A C 1
ATOM 688 O O . PRO A 1 89 ? 7.838 -3.359 -21.002 1.00 95.12 89 PRO A O 1
ATOM 691 N N . TRP A 1 90 ? 9.896 -2.475 -20.864 1.00 96.12 90 TRP A N 1
ATOM 692 C CA . TRP A 1 90 ? 10.268 -3.111 -19.605 1.00 96.12 90 TRP A CA 1
ATOM 693 C C . TRP A 1 90 ? 11.182 -2.202 -18.790 1.00 96.12 90 TRP A C 1
ATOM 695 O O . TRP A 1 90 ? 11.893 -1.351 -19.336 1.00 96.12 90 TRP A O 1
ATOM 705 N N . LEU A 1 91 ? 11.180 -2.386 -17.471 1.00 97.56 91 LEU A N 1
ATOM 706 C CA . LEU A 1 91 ? 12.011 -1.618 -16.549 1.00 97.56 91 LEU A CA 1
ATOM 707 C C . LEU A 1 91 ? 12.734 -2.547 -15.578 1.00 97.56 91 LEU A C 1
ATOM 709 O O . LEU A 1 91 ? 12.133 -3.439 -14.988 1.00 97.56 91 LEU A O 1
ATOM 713 N N . LEU A 1 92 ? 14.037 -2.330 -15.392 1.00 96.94 92 LEU A N 1
ATOM 714 C CA . LEU A 1 92 ? 14.782 -3.015 -14.337 1.00 96.94 92 LEU A CA 1
ATOM 715 C C . LEU A 1 92 ? 14.313 -2.519 -12.977 1.00 96.94 92 LEU A C 1
ATOM 717 O O . LEU A 1 92 ? 14.128 -1.317 -12.785 1.00 96.94 92 LEU A O 1
ATOM 721 N N . VAL A 1 93 ? 14.187 -3.445 -12.037 1.00 97.19 93 VAL A N 1
ATOM 722 C CA . VAL A 1 93 ? 13.780 -3.177 -10.662 1.00 97.19 93 VAL A CA 1
ATOM 723 C C . VAL A 1 93 ? 14.940 -3.471 -9.729 1.00 97.19 93 VAL A C 1
ATOM 725 O O . VAL A 1 93 ? 15.583 -4.519 -9.814 1.00 97.19 93 VAL A O 1
ATOM 728 N N . GLU A 1 94 ? 15.186 -2.545 -8.816 1.00 95.81 94 GLU A N 1
ATOM 729 C CA . GLU A 1 94 ? 16.097 -2.704 -7.692 1.00 95.81 94 GLU A CA 1
ATOM 730 C C . GLU A 1 94 ? 15.308 -2.924 -6.406 1.00 95.81 94 GLU A C 1
ATOM 732 O O . GLU A 1 94 ? 14.196 -2.416 -6.249 1.00 95.81 94 GLU A O 1
ATOM 737 N N . ARG A 1 95 ? 15.917 -3.657 -5.477 1.00 95.88 95 ARG A N 1
ATOM 738 C CA . ARG A 1 95 ? 15.462 -3.783 -4.096 1.00 95.88 95 ARG A CA 1
ATOM 739 C C . ARG A 1 95 ? 16.498 -3.152 -3.177 1.00 95.88 95 ARG A C 1
ATOM 741 O O . ARG A 1 95 ? 17.665 -3.533 -3.246 1.00 95.88 95 ARG A O 1
ATOM 748 N N . TYR A 1 96 ? 16.055 -2.241 -2.320 1.00 95.38 96 TYR A N 1
ATOM 749 C CA . TYR A 1 96 ? 16.766 -1.776 -1.134 1.00 95.38 96 TYR A CA 1
ATOM 750 C C . TYR A 1 96 ? 16.251 -2.532 0.099 1.00 95.38 96 TYR A C 1
ATOM 752 O O . TYR A 1 96 ? 15.038 -2.663 0.251 1.00 95.38 96 TYR A O 1
ATOM 760 N N . SER A 1 97 ? 17.139 -3.033 0.960 1.00 93.81 97 SER A N 1
ATOM 761 C CA . SER A 1 97 ? 16.775 -3.856 2.123 1.00 93.81 97 SER A CA 1
ATOM 762 C C . SER A 1 97 ? 17.563 -3.449 3.371 1.00 93.81 97 SER A C 1
ATOM 764 O O . SER A 1 97 ? 18.675 -3.931 3.579 1.00 93.81 97 SER A O 1
ATOM 766 N N . HIS A 1 98 ? 16.963 -2.629 4.241 1.00 89.56 98 HIS A N 1
ATOM 767 C CA . HIS A 1 98 ? 17.550 -2.233 5.529 1.00 89.56 98 HIS A CA 1
ATOM 768 C C . HIS A 1 98 ? 16.461 -2.061 6.594 1.00 89.56 98 HIS A C 1
ATOM 770 O O . HIS A 1 98 ? 15.887 -0.986 6.767 1.00 89.56 98 HIS A O 1
ATOM 776 N N . GLY A 1 99 ? 16.127 -3.150 7.287 1.00 88.94 99 GLY A N 1
ATOM 777 C CA . GLY A 1 99 ? 14.987 -3.209 8.211 1.00 88.94 99 GLY A CA 1
ATOM 778 C C . GLY A 1 99 ? 13.639 -3.346 7.496 1.00 88.94 99 GLY A C 1
ATOM 779 O O . GLY A 1 99 ? 12.844 -4.191 7.892 1.00 88.94 99 GLY A O 1
ATOM 780 N N . LEU A 1 100 ? 13.432 -2.584 6.420 1.00 92.44 100 LEU A N 1
ATOM 781 C CA . LEU A 1 100 ? 12.304 -2.687 5.494 1.00 92.44 100 LEU A CA 1
ATOM 782 C C . LEU A 1 100 ? 12.792 -2.940 4.067 1.00 92.44 100 LEU A C 1
ATOM 784 O O . LEU A 1 100 ? 13.937 -2.625 3.719 1.00 92.44 100 LEU A O 1
ATOM 788 N N . ASP A 1 101 ? 11.897 -3.483 3.249 1.00 95.25 101 ASP A N 1
ATOM 789 C CA . ASP A 1 101 ? 12.120 -3.728 1.833 1.00 95.25 101 ASP A CA 1
ATOM 790 C C . ASP A 1 101 ? 11.463 -2.652 0.972 1.00 95.25 101 ASP A C 1
ATOM 792 O O . ASP A 1 101 ? 10.270 -2.373 1.081 1.00 95.25 101 ASP A O 1
ATOM 796 N N . HIS A 1 102 ? 12.247 -2.066 0.072 1.00 95.56 102 HIS A N 1
ATOM 797 C CA . HIS A 1 102 ? 11.777 -1.056 -0.865 1.00 95.56 102 HIS A CA 1
ATOM 798 C C . HIS A 1 102 ? 12.155 -1.435 -2.288 1.00 95.56 102 HIS A C 1
ATOM 800 O O . HIS A 1 102 ? 13.304 -1.771 -2.571 1.00 95.56 102 HIS A O 1
ATOM 806 N N . TYR A 1 103 ? 11.192 -1.328 -3.192 1.00 96.69 103 TYR A N 1
ATOM 807 C CA . TYR A 1 103 ? 11.355 -1.625 -4.605 1.00 96.69 103 TYR A CA 1
ATOM 808 C C . TYR A 1 103 ? 11.192 -0.349 -5.418 1.00 96.69 103 TYR A C 1
ATOM 810 O O . TYR A 1 103 ? 10.338 0.493 -5.134 1.00 96.69 103 TYR A O 1
ATOM 818 N N . SER A 1 104 ? 12.030 -0.192 -6.434 1.00 97.44 104 SER A N 1
ATOM 819 C CA . SER A 1 104 ? 11.934 0.924 -7.369 1.00 97.44 104 SER A CA 1
ATOM 820 C C . SER A 1 104 ? 12.528 0.551 -8.711 1.00 97.44 104 SER A C 1
ATOM 822 O O . SER A 1 104 ? 13.352 -0.361 -8.810 1.00 97.44 104 SER A O 1
ATOM 824 N N . VAL A 1 105 ? 12.179 1.316 -9.736 1.00 97.62 105 VAL A N 1
ATOM 825 C CA . VAL A 1 105 ? 12.908 1.277 -10.999 1.00 97.62 105 VAL A CA 1
ATOM 826 C C . VAL A 1 105 ? 14.391 1.575 -10.736 1.00 97.62 105 VAL A C 1
ATOM 828 O O . VAL A 1 105 ? 14.757 2.387 -9.878 1.00 97.62 105 VAL A O 1
ATOM 831 N N . ALA A 1 106 ? 15.267 0.868 -11.442 1.00 94.94 106 ALA A N 1
ATOM 832 C CA . ALA A 1 106 ? 16.700 0.949 -11.224 1.00 94.94 106 ALA A CA 1
ATOM 833 C C . ALA A 1 106 ? 17.231 2.369 -11.472 1.00 94.94 106 ALA A C 1
ATOM 835 O O . ALA A 1 106 ? 16.940 2.983 -12.499 1.00 94.94 106 ALA A O 1
ATOM 836 N N . ASN A 1 107 ? 18.064 2.864 -10.552 1.00 89.50 107 ASN A N 1
ATOM 837 C CA . ASN A 1 107 ? 18.665 4.206 -10.581 1.00 89.50 107 ASN A CA 1
ATOM 838 C C . ASN A 1 107 ? 17.674 5.390 -10.517 1.00 89.50 107 ASN A C 1
ATOM 840 O O . ASN A 1 107 ? 18.059 6.506 -10.861 1.00 89.50 107 ASN A O 1
ATOM 844 N N . THR A 1 108 ? 16.427 5.197 -10.068 1.00 93.06 108 THR A N 1
ATOM 845 C CA . THR A 1 108 ? 15.454 6.307 -9.953 1.00 93.06 108 THR A CA 1
ATOM 846 C C . THR A 1 108 ? 15.258 6.812 -8.526 1.00 93.06 108 THR A C 1
ATOM 848 O O . THR A 1 108 ? 14.732 7.905 -8.338 1.00 93.06 108 THR A O 1
ATOM 851 N N . ARG A 1 109 ? 15.691 6.051 -7.512 1.00 86.88 109 ARG A N 1
ATOM 8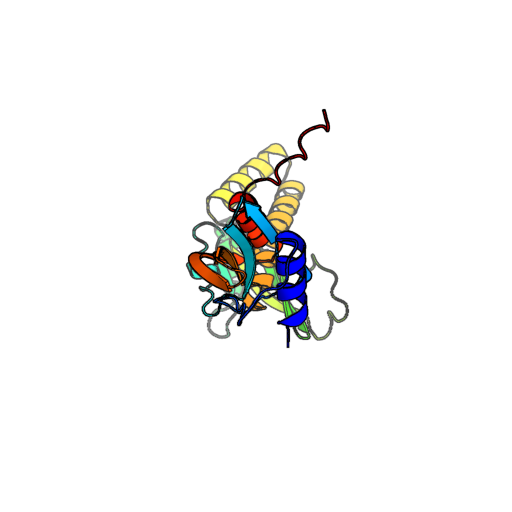52 C CA . ARG A 1 109 ? 15.678 6.467 -6.102 1.00 86.88 109 ARG A CA 1
ATOM 853 C C . ARG A 1 109 ? 17.091 6.597 -5.538 1.00 86.88 109 ARG A C 1
ATOM 855 O O . ARG A 1 109 ? 17.972 5.779 -5.811 1.00 86.88 109 ARG A O 1
ATOM 862 N N . ALA A 1 110 ? 17.283 7.625 -4.715 1.00 86.25 110 ALA A N 1
ATOM 863 C CA . ALA A 1 110 ? 18.490 7.811 -3.924 1.00 86.25 110 ALA A CA 1
ATOM 864 C C . ALA A 1 110 ? 18.336 7.072 -2.588 1.00 86.25 110 ALA A C 1
ATOM 866 O O . ALA A 1 110 ? 17.528 7.468 -1.751 1.00 86.25 110 ALA A O 1
ATOM 867 N N . TYR A 1 111 ? 19.109 6.002 -2.402 1.00 85.56 111 TYR A N 1
ATOM 868 C CA . TYR A 1 111 ? 19.169 5.260 -1.143 1.00 85.56 111 TYR A CA 1
ATOM 869 C C . TYR A 1 111 ? 20.433 5.647 -0.363 1.00 85.56 111 TYR A C 1
ATOM 871 O O . TYR A 1 111 ? 21.484 5.787 -0.998 1.00 85.56 111 TYR A O 1
ATOM 879 N N . PRO A 1 112 ? 20.363 5.795 0.976 1.00 81.81 112 PRO A N 1
ATOM 880 C CA . PRO A 1 112 ? 21.507 6.197 1.798 1.00 81.81 112 PRO A CA 1
ATOM 881 C C . PRO A 1 112 ? 22.739 5.296 1.621 1.00 81.81 112 PRO A C 1
ATOM 883 O O . PRO A 1 112 ? 23.828 5.809 1.386 1.00 81.81 112 PRO A O 1
ATOM 886 N N . ASP A 1 113 ? 22.546 3.971 1.625 1.00 82.00 113 ASP A N 1
ATOM 887 C CA . ASP A 1 113 ? 23.623 2.970 1.568 1.00 82.00 113 ASP A CA 1
ATOM 888 C C . ASP A 1 113 ? 23.532 2.079 0.317 1.00 82.00 113 ASP A C 1
ATOM 890 O O . ASP A 1 113 ? 23.577 0.846 0.364 1.00 82.00 113 ASP A O 1
ATOM 894 N N . ARG A 1 114 ? 23.438 2.721 -0.857 1.00 83.12 114 ARG A N 1
ATOM 895 C CA . ARG A 1 114 ? 23.290 2.048 -2.165 1.00 83.12 114 ARG A CA 1
ATOM 896 C C . ARG A 1 114 ? 24.393 1.032 -2.489 1.00 83.12 114 ARG A C 1
ATOM 898 O O . ARG A 1 114 ? 24.168 0.136 -3.291 1.00 83.12 114 ARG A O 1
ATOM 905 N N . GLN A 1 115 ? 25.572 1.160 -1.881 1.00 82.81 115 GLN A N 1
ATOM 906 C CA . GLN A 1 115 ? 26.675 0.213 -2.069 1.00 82.81 115 GLN A CA 1
ATOM 907 C C . GLN A 1 115 ? 26.377 -1.184 -1.495 1.00 82.81 115 GLN A C 1
ATOM 909 O O . GLN A 1 115 ? 26.922 -2.164 -2.000 1.00 82.81 115 GLN A O 1
ATOM 914 N N . TRP A 1 116 ? 25.564 -1.274 -0.442 1.00 84.81 116 TRP A N 1
ATOM 915 C CA . TRP A 1 116 ? 25.424 -2.495 0.359 1.00 84.81 116 TRP A CA 1
ATOM 916 C C . TRP A 1 116 ? 24.015 -3.060 0.314 1.00 84.81 116 TRP A C 1
ATOM 918 O O . TRP A 1 116 ? 23.838 -4.261 0.121 1.00 84.81 116 TRP A O 1
ATOM 928 N N . ASP A 1 117 ? 23.028 -2.181 0.441 1.00 91.00 117 ASP A N 1
ATOM 929 C CA . ASP A 1 117 ? 21.654 -2.595 0.696 1.00 91.00 117 ASP A CA 1
ATOM 930 C C . ASP A 1 117 ? 20.808 -2.624 -0.576 1.00 91.00 117 ASP A C 1
ATOM 932 O O . ASP A 1 117 ? 19.647 -3.017 -0.515 1.00 91.00 117 ASP A O 1
ATOM 936 N N . VAL A 1 118 ? 21.373 -2.224 -1.725 1.00 92.44 118 VAL A N 1
ATOM 937 C CA . VAL A 1 118 ? 20.673 -2.160 -3.014 1.00 92.44 118 VAL A CA 1
ATOM 938 C C . VAL A 1 118 ? 21.217 -3.199 -3.985 1.00 92.44 118 VAL A C 1
ATOM 940 O O . VAL A 1 118 ? 22.415 -3.257 -4.254 1.00 92.44 118 VAL A O 1
ATOM 943 N N . GLY A 1 119 ? 20.318 -3.981 -4.579 1.00 91.94 119 GLY A N 1
ATOM 944 C CA . GLY A 1 119 ? 20.650 -4.924 -5.643 1.00 91.94 119 GLY A CA 1
ATOM 945 C C . GLY A 1 119 ? 19.571 -5.000 -6.716 1.00 91.94 119 GLY A C 1
ATOM 946 O O . GLY A 1 119 ? 18.397 -4.737 -6.454 1.00 91.94 119 GLY A O 1
ATOM 947 N N . LEU A 1 120 ? 19.967 -5.394 -7.931 1.00 92.31 120 LEU A N 1
ATOM 948 C CA . LEU A 1 120 ? 19.013 -5.731 -8.987 1.00 92.31 120 LEU A CA 1
ATOM 949 C C . LEU A 1 120 ? 18.148 -6.913 -8.540 1.00 92.31 120 LEU A C 1
ATOM 951 O O . LEU A 1 120 ? 18.659 -7.960 -8.142 1.00 92.31 120 LEU A O 1
ATOM 955 N N . TYR A 1 121 ? 16.836 -6.726 -8.615 1.00 93.62 121 TYR A N 1
ATOM 956 C CA . TYR A 1 121 ? 15.845 -7.700 -8.181 1.00 93.62 121 TYR A CA 1
ATOM 957 C C . TYR A 1 121 ? 15.223 -8.449 -9.359 1.00 93.62 121 TYR A C 1
ATOM 959 O O . TYR A 1 121 ? 15.024 -9.663 -9.290 1.00 93.62 121 TYR A O 1
ATOM 967 N N . GLY A 1 122 ? 14.917 -7.739 -10.443 1.00 95.31 122 GLY A N 1
ATOM 968 C CA . GLY A 1 122 ? 14.193 -8.311 -11.568 1.00 95.31 122 GLY A CA 1
ATOM 969 C C . GLY A 1 122 ? 13.849 -7.297 -12.645 1.00 95.31 122 GLY A C 1
ATOM 970 O O . GLY A 1 122 ? 14.425 -6.208 -12.709 1.00 95.31 122 GLY A O 1
ATOM 971 N N . VAL A 1 123 ? 12.876 -7.667 -13.468 1.00 95.69 123 VAL A N 1
ATOM 972 C CA . VAL A 1 123 ? 12.289 -6.822 -14.503 1.00 95.69 123 VAL A CA 1
ATOM 973 C C . VAL A 1 123 ? 10.789 -6.693 -14.272 1.00 95.69 123 VAL A C 1
ATOM 975 O O . VAL A 1 123 ? 10.109 -7.671 -13.965 1.00 95.69 123 VAL A O 1
ATOM 978 N N . PHE A 1 124 ? 10.284 -5.477 -14.411 1.00 96.88 124 PHE A N 1
ATOM 979 C CA . PHE A 1 124 ? 8.863 -5.189 -14.434 1.00 96.88 124 PHE A CA 1
ATOM 980 C C . PHE A 1 124 ? 8.392 -5.052 -15.879 1.00 96.88 124 PHE A C 1
ATOM 982 O O . PHE A 1 124 ? 8.997 -4.324 -16.676 1.00 96.88 124 PHE A O 1
ATOM 989 N N . ILE A 1 125 ? 7.319 -5.766 -16.199 1.00 95.62 125 ILE A N 1
ATOM 990 C CA . ILE A 1 125 ? 6.651 -5.759 -17.495 1.00 95.62 125 ILE A CA 1
ATOM 991 C C . ILE A 1 125 ? 5.261 -5.156 -17.263 1.00 95.62 125 ILE A C 1
ATOM 993 O O . ILE A 1 125 ? 4.442 -5.788 -16.596 1.00 95.62 125 ILE A O 1
ATOM 997 N N . PRO A 1 126 ? 4.973 -3.950 -17.775 1.00 95.50 126 PRO A N 1
ATOM 998 C CA . PRO A 1 126 ? 3.675 -3.320 -17.572 1.00 95.50 126 PRO A CA 1
ATOM 999 C C . PRO A 1 126 ? 2.536 -4.121 -18.220 1.00 95.50 126 PRO A C 1
ATOM 1001 O O . PRO A 1 126 ? 2.744 -4.839 -19.205 1.00 95.50 126 PRO A O 1
ATOM 1004 N N . CYS A 1 127 ? 1.319 -3.964 -17.696 1.00 94.56 127 CYS A N 1
ATOM 1005 C CA . CYS A 1 127 ? 0.108 -4.554 -18.272 1.00 94.56 127 CYS A CA 1
ATOM 1006 C C . CYS A 1 127 ? -0.181 -4.032 -19.693 1.00 94.56 127 CYS A C 1
ATOM 1008 O O . CYS A 1 127 ? 0.487 -3.134 -20.207 1.00 94.56 127 CYS A O 1
ATOM 1010 N N . GLU A 1 128 ? -1.152 -4.631 -20.384 1.00 94.19 128 GLU A N 1
ATOM 1011 C CA . GLU A 1 128 ? -1.506 -4.228 -21.751 1.00 94.19 128 GLU A CA 1
ATOM 1012 C C . GLU A 1 128 ? -1.958 -2.768 -21.834 1.00 94.19 128 GLU A C 1
ATOM 1014 O O . GLU A 1 128 ? -1.447 -2.027 -22.668 1.00 94.19 128 GLU A O 1
ATOM 1019 N N . GLU A 1 129 ? -2.796 -2.316 -20.905 1.00 94.81 129 GLU A N 1
ATOM 1020 C CA . GLU A 1 129 ? -3.310 -0.949 -20.869 1.00 94.81 129 GLU A CA 1
ATOM 1021 C C . GLU A 1 129 ? -2.180 0.085 -20.744 1.00 94.81 129 GLU A C 1
ATOM 1023 O O . GLU A 1 129 ? -2.117 1.046 -21.516 1.00 94.81 129 GLU A O 1
ATOM 1028 N N . VAL A 1 130 ? -1.230 -0.137 -19.829 1.00 95.81 130 VAL A N 1
ATOM 1029 C CA . VAL A 1 130 ? -0.069 0.751 -19.646 1.00 95.81 130 VAL A CA 1
ATOM 1030 C C . VAL A 1 130 ? 0.856 0.705 -20.865 1.00 95.81 130 VAL A C 1
ATOM 1032 O O . VAL A 1 130 ? 1.376 1.740 -21.291 1.00 95.81 130 VAL A O 1
ATOM 1035 N N . ARG A 1 131 ? 1.034 -0.467 -21.491 1.00 95.69 131 ARG A N 1
ATOM 1036 C CA . ARG A 1 131 ? 1.803 -0.599 -22.741 1.00 95.69 131 ARG A CA 1
ATOM 1037 C C . ARG A 1 131 ? 1.155 0.164 -23.892 1.00 95.69 131 ARG A C 1
ATOM 1039 O O . ARG A 1 131 ? 1.871 0.701 -24.738 1.00 95.69 131 ARG A O 1
ATOM 1046 N N . ASP A 1 132 ? -0.166 0.210 -23.957 1.00 96.00 132 ASP A N 1
ATOM 1047 C CA . ASP A 1 132 ? -0.912 0.935 -24.985 1.00 96.00 132 ASP A CA 1
ATOM 1048 C C . ASP A 1 132 ? -0.778 2.445 -24.789 1.00 96.00 132 ASP A C 1
ATOM 1050 O O . ASP A 1 132 ? -0.371 3.158 -25.712 1.00 96.00 132 ASP A O 1
ATOM 1054 N N . MET A 1 133 ? -0.978 2.911 -23.554 1.00 96.56 133 MET A N 1
ATOM 1055 C CA . MET A 1 133 ? -0.754 4.305 -23.168 1.00 96.56 133 MET A CA 1
ATOM 1056 C C . MET A 1 133 ? 0.682 4.760 -23.441 1.00 96.56 133 MET A C 1
ATOM 1058 O O . MET A 1 133 ? 0.889 5.863 -23.952 1.00 96.56 133 MET A O 1
ATOM 1062 N N . TYR A 1 134 ? 1.673 3.906 -23.166 1.00 97.38 134 TYR A N 1
ATOM 1063 C CA . TYR A 1 134 ? 3.070 4.176 -23.498 1.00 97.38 134 TYR A CA 1
ATOM 1064 C C . TYR A 1 134 ? 3.234 4.465 -24.992 1.00 97.38 134 TYR A C 1
ATOM 1066 O O . TYR A 1 134 ? 3.775 5.504 -25.366 1.00 97.38 134 TYR A O 1
ATOM 1074 N N . ARG A 1 135 ? 2.719 3.586 -25.865 1.00 96.81 135 ARG A N 1
ATOM 1075 C CA . ARG A 1 135 ? 2.845 3.744 -27.325 1.00 96.81 135 ARG A CA 1
ATOM 1076 C C . ARG A 1 135 ? 2.168 5.010 -27.837 1.00 96.81 135 ARG A C 1
ATOM 1078 O O . ARG A 1 135 ? 2.666 5.623 -28.782 1.00 96.81 135 ARG A O 1
ATOM 1085 N N . ASP A 1 136 ? 1.052 5.408 -27.241 1.00 97.69 136 ASP A N 1
ATOM 1086 C CA . ASP A 1 136 ? 0.366 6.639 -27.625 1.00 97.69 136 ASP A CA 1
ATOM 1087 C C . ASP A 1 136 ? 1.119 7.887 -27.157 1.00 97.69 136 ASP A C 1
ATOM 1089 O O . ASP A 1 136 ? 1.277 8.831 -27.937 1.00 97.69 136 ASP A O 1
ATOM 1093 N N . ARG A 1 137 ? 1.704 7.859 -25.954 1.00 97.94 137 ARG A N 1
ATOM 1094 C CA . ARG A 1 137 ? 2.607 8.918 -25.479 1.00 97.94 137 ARG A CA 1
ATOM 1095 C C . ARG A 1 137 ? 3.866 9.035 -26.325 1.00 97.94 137 ARG A C 1
ATOM 1097 O O . ARG A 1 137 ? 4.253 10.150 -26.653 1.00 97.94 137 ARG A O 1
ATOM 1104 N N . VAL A 1 138 ? 4.463 7.925 -26.764 1.00 97.69 138 VAL A N 1
ATOM 1105 C CA . VAL A 1 138 ? 5.623 7.962 -27.674 1.00 97.69 138 VAL A CA 1
ATOM 1106 C C . VAL A 1 138 ? 5.291 8.750 -28.946 1.00 97.69 138 VAL A C 1
ATOM 1108 O O . VAL A 1 138 ? 6.092 9.571 -29.390 1.00 97.69 138 VAL A O 1
ATOM 1111 N N . LYS A 1 139 ? 4.095 8.556 -29.517 1.00 97.31 139 LYS A N 1
ATOM 1112 C CA . LYS A 1 139 ? 3.654 9.279 -30.724 1.00 97.31 139 LYS A CA 1
ATOM 1113 C C . LYS A 1 139 ? 3.353 10.756 -30.462 1.00 97.31 139 LYS A C 1
ATOM 1115 O O . LYS A 1 139 ? 3.573 11.574 -31.352 1.00 97.31 139 LYS A O 1
ATOM 1120 N N . ALA A 1 140 ? 2.802 11.084 -29.294 1.00 97.81 140 ALA A N 1
ATOM 1121 C CA . ALA A 1 140 ? 2.334 12.430 -28.968 1.00 97.81 140 ALA A CA 1
ATOM 1122 C C . ALA A 1 140 ? 3.430 13.338 -28.382 1.00 97.81 140 ALA A C 1
ATOM 1124 O O . ALA A 1 140 ? 3.487 14.523 -28.701 1.00 97.81 140 ALA A O 1
ATOM 1125 N N . GLU A 1 141 ? 4.290 12.780 -27.532 1.00 97.50 141 GLU A N 1
ATOM 1126 C CA . GLU A 1 141 ? 5.217 13.505 -26.651 1.00 97.50 141 GLU A CA 1
ATOM 1127 C C . GLU A 1 141 ? 6.686 13.090 -26.868 1.00 97.50 141 GLU A C 1
ATOM 1129 O O . GLU A 1 141 ? 7.599 13.797 -26.443 1.00 97.50 141 GLU A O 1
ATOM 1134 N N . GLY A 1 142 ? 6.927 11.976 -27.568 1.00 97.62 142 GLY A N 1
ATOM 1135 C CA . GLY A 1 142 ? 8.255 11.413 -27.811 1.00 97.62 142 GLY A CA 1
ATOM 1136 C C . GLY A 1 142 ? 8.681 10.361 -26.780 1.00 97.62 142 GLY A C 1
ATOM 1137 O O . GLY A 1 142 ? 8.133 10.263 -25.684 1.00 97.62 142 GLY A O 1
ATOM 1138 N N . GLU A 1 143 ? 9.689 9.564 -27.148 1.00 96.12 143 GLU A N 1
ATOM 1139 C CA . GLU A 1 143 ? 10.169 8.411 -26.365 1.00 96.12 143 GLU A CA 1
ATOM 1140 C C . GLU A 1 143 ? 10.631 8.79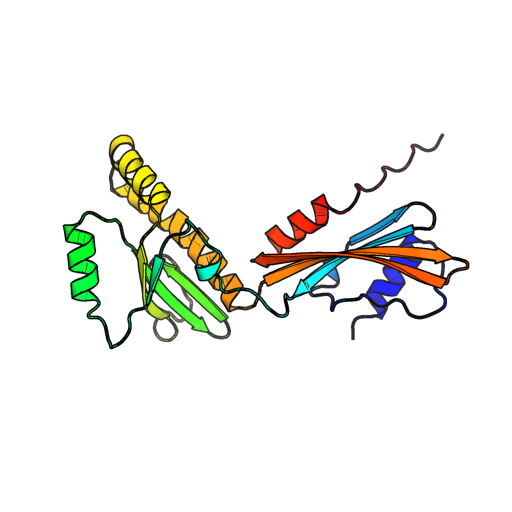1 -24.953 1.00 96.12 143 GLU A C 1
ATOM 1142 O O . GLU A 1 143 ? 10.334 8.096 -23.987 1.00 96.12 143 GLU A O 1
ATOM 1147 N N . GLU A 1 144 ? 11.351 9.905 -24.813 1.00 97.19 144 GLU A N 1
ATOM 1148 C CA . GLU A 1 144 ? 11.903 10.337 -23.527 1.00 97.19 144 GLU A CA 1
ATOM 1149 C C . GLU A 1 144 ? 10.798 10.665 -22.513 1.00 97.19 144 GLU A C 1
ATOM 1151 O O . GLU A 1 144 ? 10.833 10.177 -21.382 1.00 97.19 144 GLU A O 1
ATOM 1156 N N . ALA A 1 145 ? 9.787 11.432 -22.935 1.00 97.50 145 ALA A N 1
ATOM 1157 C CA . ALA A 1 145 ? 8.647 11.795 -22.097 1.00 97.50 145 ALA A CA 1
ATOM 1158 C C . ALA A 1 145 ? 7.791 10.568 -21.749 1.00 97.50 145 ALA A C 1
ATOM 1160 O O . ALA A 1 145 ? 7.448 10.362 -20.583 1.00 97.50 145 ALA A O 1
ATOM 1161 N N . ALA A 1 146 ? 7.522 9.701 -22.731 1.00 97.69 146 ALA A N 1
ATOM 1162 C CA . ALA A 1 146 ? 6.799 8.452 -22.505 1.00 97.69 146 ALA A CA 1
ATOM 1163 C C . ALA A 1 146 ? 7.533 7.538 -21.511 1.00 97.69 146 ALA A C 1
ATOM 1165 O O . ALA A 1 146 ? 6.910 6.936 -20.636 1.00 97.69 146 ALA A O 1
ATOM 1166 N N . ARG A 1 147 ? 8.867 7.465 -21.601 1.00 97.19 147 ARG A N 1
ATOM 1167 C CA . ARG A 1 147 ? 9.696 6.674 -20.688 1.00 97.19 147 ARG A CA 1
ATOM 1168 C C . ARG A 1 147 ? 9.741 7.258 -19.283 1.00 97.19 147 ARG A C 1
ATOM 1170 O O . ARG A 1 147 ? 9.699 6.490 -18.328 1.00 97.19 147 ARG A O 1
ATOM 1177 N N . ALA A 1 148 ? 9.799 8.580 -19.138 1.00 97.75 148 ALA A N 1
ATOM 1178 C CA . ALA A 1 148 ? 9.706 9.230 -17.832 1.00 97.75 148 ALA A CA 1
ATOM 1179 C C . ALA A 1 148 ? 8.359 8.935 -17.153 1.00 97.75 148 ALA A C 1
ATOM 1181 O O . ALA A 1 148 ? 8.341 8.533 -15.992 1.00 97.75 148 ALA A O 1
ATOM 1182 N N . TRP A 1 149 ? 7.256 9.036 -17.903 1.00 98.00 149 TRP A N 1
ATOM 1183 C CA . TRP A 1 149 ? 5.924 8.670 -17.417 1.00 98.00 149 TRP A CA 1
ATOM 1184 C C . TRP A 1 149 ? 5.848 7.199 -16.991 1.00 98.00 149 TRP A C 1
ATOM 1186 O O . TRP A 1 149 ? 5.374 6.902 -15.900 1.00 98.00 149 TRP A O 1
ATOM 1196 N N . LEU A 1 150 ? 6.374 6.276 -17.805 1.00 97.81 150 LEU A N 1
ATOM 1197 C CA . LEU A 1 150 ? 6.353 4.848 -17.477 1.00 97.81 150 LEU A CA 1
ATOM 1198 C C . LEU A 1 150 ? 7.126 4.537 -16.187 1.00 97.81 150 LEU A C 1
ATOM 1200 O O . LEU A 1 150 ? 6.719 3.688 -15.397 1.00 97.81 150 LEU A O 1
ATOM 1204 N N . ILE A 1 151 ? 8.250 5.226 -15.971 1.00 98.12 151 ILE A N 1
ATOM 1205 C CA . ILE A 1 151 ? 9.046 5.112 -14.747 1.00 98.12 151 ILE A CA 1
ATOM 1206 C C . ILE A 1 151 ? 8.255 5.590 -13.527 1.00 98.12 151 ILE A C 1
ATOM 1208 O O . ILE A 1 151 ? 8.341 4.966 -12.470 1.00 98.12 151 ILE A O 1
ATOM 1212 N N . GLU A 1 152 ? 7.534 6.702 -13.648 1.00 97.62 152 GLU A N 1
ATOM 1213 C CA . GLU A 1 152 ? 6.701 7.245 -12.575 1.00 97.62 152 GLU A CA 1
ATOM 1214 C C . GLU A 1 152 ? 5.561 6.283 -12.223 1.00 97.62 152 GLU A C 1
ATOM 1216 O O . GLU A 1 152 ? 5.444 5.877 -11.067 1.00 97.62 152 GLU A O 1
ATOM 1221 N N . ASP A 1 153 ? 4.815 5.835 -13.232 1.00 96.38 153 ASP A N 1
ATOM 1222 C CA . ASP A 1 153 ? 3.723 4.865 -13.110 1.00 96.38 153 ASP A CA 1
ATOM 1223 C C . ASP A 1 153 ? 4.185 3.558 -12.437 1.00 96.38 153 ASP A C 1
ATOM 1225 O O . ASP A 1 153 ? 3.653 3.129 -11.407 1.00 96.38 153 ASP A O 1
ATOM 1229 N N . THR A 1 154 ? 5.282 2.982 -12.937 1.00 97.31 154 THR A N 1
ATOM 1230 C CA . THR A 1 154 ? 5.858 1.749 -12.382 1.00 97.31 154 THR A CA 1
ATOM 1231 C C . THR A 1 154 ? 6.352 1.945 -10.948 1.00 97.31 154 THR A C 1
ATOM 1233 O O . THR A 1 154 ? 6.176 1.066 -10.106 1.00 97.31 154 THR A O 1
ATOM 1236 N N . ASN A 1 155 ? 6.959 3.092 -10.623 1.00 97.56 155 ASN A N 1
ATOM 1237 C CA . ASN A 1 155 ? 7.370 3.379 -9.247 1.00 97.56 155 ASN A CA 1
ATOM 1238 C C . ASN A 1 155 ? 6.177 3.548 -8.298 1.00 97.56 155 ASN A C 1
ATOM 1240 O O . ASN A 1 155 ? 6.329 3.223 -7.121 1.00 97.56 155 ASN A O 1
ATOM 1244 N N . GLY A 1 156 ? 5.018 4.009 -8.780 1.00 95.06 156 GLY A N 1
ATOM 1245 C CA . GLY A 1 156 ? 3.768 3.995 -8.018 1.00 95.06 156 GLY A CA 1
ATOM 1246 C C . GLY A 1 156 ? 3.399 2.572 -7.598 1.00 95.06 156 GLY A C 1
ATOM 1247 O O . GLY A 1 156 ? 3.321 2.279 -6.406 1.00 95.06 156 GLY A O 1
ATOM 1248 N N . THR A 1 157 ? 3.323 1.658 -8.567 1.00 95.38 157 THR A N 1
ATOM 1249 C CA . THR A 1 157 ? 3.039 0.231 -8.322 1.00 95.38 157 THR A CA 1
ATOM 1250 C C . THR A 1 157 ? 4.060 -0.414 -7.377 1.00 95.38 157 THR A C 1
ATOM 1252 O O . THR A 1 157 ? 3.695 -1.084 -6.412 1.00 95.38 157 THR A O 1
ATOM 1255 N N . LEU A 1 158 ? 5.359 -0.184 -7.598 1.00 96.69 158 LEU A N 1
ATOM 1256 C CA . LEU A 1 158 ? 6.419 -0.732 -6.741 1.00 96.69 158 LEU A CA 1
ATOM 1257 C C . LEU A 1 158 ? 6.408 -0.138 -5.325 1.00 96.69 158 LEU A C 1
ATOM 1259 O O . LEU A 1 158 ? 6.852 -0.796 -4.380 1.00 96.69 158 LEU A O 1
ATOM 1263 N N . SER A 1 159 ? 5.901 1.085 -5.156 1.00 95.69 159 SER A N 1
ATOM 1264 C CA . SER A 1 159 ? 5.720 1.695 -3.840 1.00 95.69 159 SER A CA 1
ATOM 1265 C C . SER A 1 159 ? 4.630 0.976 -3.045 1.00 95.69 159 SER A C 1
ATOM 1267 O O . SER A 1 159 ? 4.850 0.665 -1.876 1.00 95.69 159 SER A O 1
ATOM 1269 N N . GLU A 1 160 ? 3.507 0.638 -3.680 1.00 94.81 160 GLU A N 1
ATOM 1270 C CA . GLU A 1 160 ? 2.447 -0.165 -3.054 1.00 94.81 160 GLU A CA 1
ATOM 1271 C C . GLU A 1 160 ? 2.916 -1.594 -2.763 1.00 94.81 160 GLU A C 1
ATOM 1273 O O . GLU A 1 160 ? 2.695 -2.113 -1.669 1.00 94.81 160 GLU A O 1
ATOM 1278 N N . PHE A 1 161 ? 3.684 -2.201 -3.673 1.00 95.50 161 PHE A N 1
ATOM 1279 C CA . PHE A 1 161 ? 4.304 -3.499 -3.407 1.00 95.50 161 PHE A CA 1
ATOM 1280 C C . PHE A 1 161 ? 5.247 -3.444 -2.194 1.00 95.50 161 PHE A C 1
ATOM 1282 O O . PHE A 1 161 ? 5.234 -4.343 -1.354 1.00 95.50 161 PHE A O 1
ATOM 1289 N N . SER A 1 162 ? 6.029 -2.366 -2.059 1.00 96.50 162 SER A N 1
ATOM 1290 C CA . SER A 1 162 ? 6.908 -2.155 -0.902 1.00 96.50 162 SER A CA 1
ATOM 1291 C C . SER A 1 162 ? 6.116 -2.091 0.408 1.00 96.50 162 SER A C 1
ATOM 1293 O O . SER A 1 162 ? 6.468 -2.773 1.364 1.00 96.50 162 SER A O 1
ATOM 1295 N N . LYS A 1 163 ? 5.024 -1.317 0.454 1.00 95.75 163 LYS A N 1
ATOM 1296 C CA . LYS A 1 163 ? 4.126 -1.246 1.621 1.00 95.75 163 LYS A CA 1
ATOM 1297 C C . LYS A 1 163 ? 3.581 -2.630 1.983 1.00 95.75 163 LYS A C 1
ATOM 1299 O O . LYS A 1 163 ? 3.705 -3.070 3.125 1.00 95.75 163 LYS A O 1
ATOM 1304 N N . SER A 1 164 ? 3.065 -3.352 0.987 1.00 94.94 164 SER A N 1
ATOM 1305 C CA . SER A 1 164 ? 2.490 -4.686 1.169 1.00 94.94 164 SER A CA 1
ATOM 1306 C C . SER A 1 164 ? 3.482 -5.673 1.797 1.00 94.94 164 SER A C 1
ATOM 1308 O O . SER A 1 164 ? 3.163 -6.294 2.811 1.00 94.94 164 SER A O 1
ATOM 1310 N N . VAL A 1 165 ? 4.716 -5.776 1.281 1.00 94.94 165 VAL A N 1
ATOM 1311 C CA . VAL A 1 165 ? 5.711 -6.715 1.843 1.00 94.94 165 VAL A CA 1
ATOM 1312 C C . VAL A 1 165 ? 6.212 -6.322 3.233 1.00 94.94 165 VAL A C 1
ATOM 1314 O O . VAL A 1 165 ? 6.712 -7.174 3.964 1.00 94.94 165 VAL A O 1
ATOM 1317 N N . ASN A 1 166 ? 6.077 -5.047 3.600 1.00 95.44 166 ASN A N 1
ATOM 1318 C CA . ASN A 1 166 ? 6.427 -4.533 4.921 1.00 95.44 166 ASN A CA 1
ATOM 1319 C C . ASN A 1 166 ? 5.271 -4.660 5.930 1.00 95.44 166 ASN A C 1
ATOM 1321 O O . ASN A 1 166 ? 5.409 -4.226 7.072 1.00 95.44 166 ASN A O 1
ATOM 1325 N N . GLY A 1 167 ? 4.150 -5.279 5.538 1.00 93.69 167 GLY A N 1
ATOM 1326 C CA . GLY A 1 167 ? 2.996 -5.499 6.408 1.00 93.69 167 GLY A CA 1
ATOM 1327 C C . GLY A 1 167 ? 2.097 -4.275 6.574 1.00 93.69 167 GLY A C 1
ATOM 1328 O O . GLY A 1 167 ? 1.248 -4.264 7.462 1.00 93.69 167 GLY A O 1
ATOM 1329 N N . GLU A 1 168 ? 2.248 -3.255 5.727 1.00 95.75 168 GLU A N 1
ATOM 1330 C CA . GLU A 1 168 ? 1.335 -2.113 5.668 1.00 95.75 168 GLU A CA 1
ATOM 1331 C C . GLU A 1 168 ? 0.084 -2.501 4.872 1.00 95.75 168 GLU A C 1
ATOM 1333 O O . GLU A 1 168 ? -0.175 -1.991 3.785 1.00 95.75 168 GLU A O 1
ATOM 1338 N N . VAL A 1 169 ? -0.672 -3.461 5.397 1.00 96.31 169 VAL A N 1
ATOM 1339 C CA . VAL A 1 169 ? -1.974 -3.874 4.873 1.00 96.31 169 VAL A CA 1
ATOM 1340 C C . VAL A 1 169 ? -2.956 -3.823 6.028 1.00 96.31 169 VAL A C 1
ATOM 1342 O O . VAL A 1 169 ? -2.671 -4.337 7.110 1.00 96.31 169 VAL A O 1
ATOM 1345 N N . TYR A 1 170 ? -4.090 -3.168 5.820 1.00 97.00 170 TYR A N 1
ATOM 1346 C CA . TYR A 1 170 ? -4.993 -2.783 6.891 1.00 97.00 170 TYR A CA 1
ATOM 1347 C C . TYR A 1 170 ? -6.442 -3.155 6.596 1.00 97.00 170 TYR A C 1
ATOM 1349 O O . TYR A 1 170 ? -6.897 -3.177 5.449 1.00 97.00 170 TYR A O 1
ATOM 1357 N N . GLY A 1 171 ? -7.180 -3.392 7.676 1.00 96.44 171 GLY A N 1
ATOM 1358 C CA . GLY A 1 171 ? -8.630 -3.356 7.701 1.00 96.44 171 GLY A CA 1
ATOM 1359 C C . GLY A 1 171 ? -9.147 -2.014 8.202 1.00 96.44 171 GLY A C 1
ATOM 1360 O O . GLY A 1 171 ? -8.712 -1.544 9.254 1.00 96.44 171 GLY A O 1
ATOM 1361 N N . ALA A 1 172 ? -10.102 -1.430 7.479 1.00 96.81 172 ALA A N 1
ATOM 1362 C CA . ALA A 1 172 ? -10.920 -0.319 7.951 1.00 96.81 172 ALA A CA 1
ATOM 1363 C C . ALA A 1 172 ? -12.122 -0.887 8.715 1.00 96.81 172 ALA A C 1
ATOM 1365 O O . ALA A 1 172 ? -12.960 -1.584 8.133 1.00 96.81 172 ALA A O 1
ATOM 1366 N N . ILE A 1 173 ? -12.183 -0.628 10.023 1.00 96.75 173 ILE A N 1
ATOM 1367 C CA . ILE A 1 173 ? -13.162 -1.238 10.925 1.00 96.75 173 ILE A CA 1
ATOM 1368 C C . ILE A 1 173 ? -14.041 -0.160 11.541 1.00 96.75 173 ILE A C 1
ATOM 1370 O O . ILE A 1 173 ? -13.536 0.818 12.085 1.00 96.75 173 ILE A O 1
ATOM 1374 N N . VAL A 1 174 ? -15.352 -0.377 11.510 1.00 96.25 174 VAL A N 1
ATOM 1375 C CA . VAL A 1 174 ? -16.346 0.434 12.211 1.00 96.25 174 VAL A CA 1
ATOM 1376 C C . VAL A 1 174 ? -17.111 -0.461 13.173 1.00 96.25 174 VAL A C 1
ATOM 1378 O O . VAL A 1 174 ? -17.811 -1.391 12.776 1.00 96.25 174 VAL A O 1
ATOM 1381 N N . GLU A 1 175 ? -16.997 -0.172 14.463 1.00 95.56 175 GLU A N 1
ATOM 1382 C CA . GLU A 1 175 ? -17.791 -0.832 15.492 1.00 95.56 175 GLU A CA 1
ATOM 1383 C C . GLU A 1 175 ? -18.933 0.058 15.949 1.00 95.56 175 GLU A C 1
ATOM 1385 O O . GLU A 1 175 ? -18.733 1.222 16.296 1.00 95.56 175 GLU A O 1
ATOM 1390 N N . THR A 1 176 ? -20.125 -0.525 16.026 1.00 94.50 176 THR A N 1
ATOM 1391 C CA . THR A 1 176 ? -21.295 0.133 16.603 1.00 94.50 176 THR A CA 1
ATOM 1392 C C . THR A 1 176 ? -21.500 -0.346 18.027 1.00 94.50 176 THR A C 1
ATOM 1394 O O . THR A 1 176 ? -21.645 -1.543 18.281 1.00 94.50 176 THR A O 1
ATOM 1397 N N . TRP A 1 177 ? -21.569 0.599 18.953 1.00 94.00 177 TRP A N 1
ATOM 1398 C CA . TRP A 1 177 ? -21.805 0.373 20.370 1.00 94.00 177 TRP A CA 1
ATOM 1399 C C . TRP A 1 177 ? -23.068 1.107 20.815 1.00 94.00 177 TRP A C 1
ATOM 1401 O O . TRP A 1 177 ? -23.336 2.216 20.367 1.00 94.00 177 TRP A O 1
ATOM 1411 N N . GLU A 1 178 ? -23.827 0.502 21.718 1.00 92.94 178 GLU A N 1
ATOM 1412 C CA . GLU A 1 178 ? -24.901 1.141 22.479 1.00 92.94 178 GLU A CA 1
ATOM 1413 C C . GLU A 1 178 ? -24.437 1.344 23.920 1.00 92.94 178 GLU A C 1
ATOM 1415 O O . GLU A 1 178 ? -23.814 0.455 24.508 1.00 92.94 178 GLU A O 1
ATOM 1420 N N . ILE A 1 179 ? -24.731 2.511 24.493 1.00 88.50 179 ILE A N 1
ATOM 1421 C CA . ILE A 1 179 ? -24.429 2.817 25.891 1.00 88.50 179 ILE A CA 1
ATOM 1422 C C . ILE A 1 179 ? -25.734 2.877 26.685 1.00 88.50 179 ILE A C 1
ATOM 1424 O O . ILE A 1 179 ? -26.394 3.911 26.740 1.00 88.50 179 ILE A O 1
ATOM 1428 N N . ALA A 1 180 ? -26.083 1.778 27.350 1.00 84.44 180 ALA A N 1
ATOM 1429 C CA . ALA A 1 180 ? -27.267 1.697 28.206 1.00 84.44 180 ALA A CA 1
ATOM 1430 C C . ALA A 1 180 ? -26.853 1.745 29.683 1.00 84.44 180 ALA A C 1
ATOM 1432 O O . ALA A 1 180 ? -26.047 0.928 30.129 1.00 84.44 180 ALA A O 1
ATOM 1433 N N . ASP A 1 181 ? -27.370 2.711 30.448 1.00 83.75 181 ASP A N 1
ATOM 1434 C CA . ASP A 1 181 ? -27.038 2.908 31.872 1.00 83.75 181 ASP A CA 1
ATOM 1435 C C . ASP A 1 181 ? -25.519 2.977 32.141 1.00 83.75 181 ASP A C 1
ATOM 1437 O O . ASP A 1 181 ? -24.990 2.423 33.110 1.00 83.75 181 ASP A O 1
ATOM 1441 N N . GLY A 1 182 ? -24.791 3.624 31.225 1.00 82.75 182 GLY A N 1
ATOM 1442 C CA . GLY A 1 182 ? -23.334 3.739 31.265 1.00 82.75 182 GLY A CA 1
ATOM 1443 C C . GLY A 1 182 ? -22.588 2.443 30.938 1.00 82.75 182 GLY A C 1
ATOM 1444 O O . GLY A 1 182 ? -21.370 2.407 31.079 1.00 82.75 182 GLY A O 1
ATOM 1445 N N . ARG A 1 183 ? -23.258 1.362 30.529 1.00 88.38 183 ARG A N 1
ATOM 1446 C CA . ARG A 1 183 ? -22.609 0.113 30.108 1.00 88.38 183 ARG A CA 1
ATOM 1447 C C . ARG A 1 183 ? -22.484 0.057 28.588 1.00 88.38 183 ARG A C 1
ATOM 1449 O O . ARG A 1 183 ? -23.508 0.140 27.913 1.00 88.38 183 ARG A O 1
ATOM 1456 N N . PRO A 1 184 ? -21.269 -0.131 28.047 1.00 90.69 184 PRO A N 1
ATOM 1457 C CA . PRO A 1 184 ? -21.083 -0.303 26.617 1.00 90.69 184 PRO A CA 1
ATOM 1458 C C . PRO A 1 184 ? -21.463 -1.726 26.185 1.00 90.69 184 PRO A C 1
ATOM 1460 O O . PRO A 1 184 ? -20.974 -2.710 26.745 1.00 90.69 184 PRO A O 1
ATOM 1463 N N . VAL A 1 185 ? -22.308 -1.835 25.162 1.00 91.62 185 VAL A N 1
ATOM 1464 C CA . VAL A 1 185 ? -22.691 -3.091 24.506 1.00 91.62 185 VAL A CA 1
ATOM 1465 C C . VAL A 1 185 ? -22.401 -2.967 23.014 1.00 91.62 185 VAL A C 1
ATOM 1467 O O . VAL A 1 185 ? -22.964 -2.107 22.343 1.00 91.62 185 VAL A O 1
ATOM 1470 N N . ARG A 1 186 ? -21.523 -3.819 22.475 1.00 92.75 186 ARG A N 1
ATOM 1471 C CA . ARG A 1 186 ? -21.254 -3.843 21.031 1.00 92.75 186 ARG A CA 1
ATOM 1472 C C . ARG A 1 186 ? -22.450 -4.449 20.300 1.00 92.75 186 ARG A C 1
ATOM 1474 O O . ARG A 1 186 ? -22.848 -5.573 20.599 1.00 92.75 186 ARG A O 1
ATOM 1481 N N . LEU A 1 187 ? -23.003 -3.706 19.348 1.00 93.50 187 LEU A N 1
ATOM 1482 C CA . LEU A 1 187 ? -24.118 -4.127 18.501 1.00 93.50 187 LEU A CA 1
ATOM 1483 C C . LEU A 1 187 ? -23.643 -4.813 17.218 1.00 93.50 187 LEU A C 1
ATOM 1485 O O . LEU A 1 187 ? -24.323 -5.704 16.715 1.00 93.50 187 LEU A O 1
ATOM 1489 N N . GLY A 1 188 ? -22.484 -4.413 16.692 1.00 94.06 188 GLY A N 1
ATOM 1490 C CA . GLY A 1 188 ? -21.942 -4.982 15.464 1.00 94.06 188 GLY A CA 1
ATOM 1491 C C . GLY A 1 188 ? -20.584 -4.412 15.083 1.00 94.06 188 GLY A C 1
ATOM 1492 O O . GLY A 1 188 ? -20.141 -3.406 15.643 1.00 94.06 188 GLY A O 1
ATOM 1493 N N . THR A 1 189 ? -19.963 -5.077 14.113 1.00 95.94 189 THR A N 1
ATOM 1494 C CA . THR A 1 189 ? -18.644 -4.751 13.575 1.00 95.94 189 THR A CA 1
ATOM 1495 C C . THR A 1 189 ? -18.697 -4.891 12.061 1.00 95.94 189 THR A C 1
ATOM 1497 O O . THR A 1 189 ? -19.037 -5.957 11.546 1.00 95.94 189 THR A O 1
ATOM 1500 N N . GLU A 1 190 ? -18.360 -3.822 11.353 1.00 95.44 190 GLU A N 1
ATOM 1501 C CA . GLU A 1 190 ? -18.146 -3.820 9.910 1.00 95.44 190 GLU A CA 1
ATOM 1502 C C . GLU A 1 190 ? -16.647 -3.696 9.655 1.00 95.44 190 GLU A C 1
ATOM 1504 O O . GLU A 1 190 ? -15.997 -2.816 10.214 1.00 95.44 190 GLU A O 1
ATOM 1509 N N . ALA A 1 191 ? -16.087 -4.590 8.844 1.00 94.69 191 ALA A N 1
ATOM 1510 C CA . ALA A 1 191 ? -14.660 -4.607 8.552 1.00 94.69 191 ALA A CA 1
ATOM 1511 C C . ALA A 1 191 ? -14.429 -4.862 7.064 1.00 94.69 191 ALA A C 1
ATOM 1513 O O . ALA A 1 191 ? -14.970 -5.816 6.498 1.00 94.69 191 ALA A O 1
ATOM 1514 N N . VAL A 1 192 ? -13.610 -4.017 6.444 1.00 94.31 192 VAL A N 1
ATOM 1515 C CA . VAL A 1 192 ? -13.148 -4.185 5.063 1.00 94.31 192 VAL A CA 1
ATOM 1516 C C . VAL A 1 192 ? -11.631 -4.264 5.081 1.00 94.31 192 VAL A C 1
ATOM 1518 O O . VAL A 1 192 ? -10.979 -3.349 5.569 1.00 94.31 192 VAL A O 1
ATOM 1521 N N . TRP A 1 193 ? -11.098 -5.383 4.596 1.00 95.12 193 TRP A N 1
ATOM 1522 C CA . TRP A 1 193 ? -9.682 -5.756 4.673 1.00 95.12 193 TRP A CA 1
ATOM 1523 C C . TRP A 1 193 ? -8.965 -5.567 3.335 1.00 95.12 193 TRP A C 1
ATOM 1525 O O . TRP A 1 193 ? -9.614 -5.439 2.296 1.00 95.12 193 TRP A O 1
ATOM 1535 N N . GLY A 1 194 ? -7.630 -5.604 3.363 1.00 92.88 194 GLY A N 1
ATOM 1536 C CA . GLY A 1 194 ? -6.792 -5.561 2.164 1.00 92.88 194 GLY A CA 1
ATOM 1537 C C . GLY A 1 194 ? -6.396 -4.164 1.675 1.00 92.88 194 GLY A C 1
ATOM 1538 O O . GLY A 1 194 ? -5.920 -4.039 0.550 1.00 92.88 194 GLY A O 1
ATOM 1539 N N . HIS A 1 195 ? -6.560 -3.110 2.480 1.00 94.31 195 HIS A N 1
ATOM 1540 C CA . HIS A 1 195 ? -6.102 -1.769 2.105 1.00 94.31 195 HIS A CA 1
ATOM 1541 C C . HIS A 1 195 ? -4.585 -1.650 2.290 1.00 94.31 195 HIS A C 1
ATOM 1543 O O . HIS A 1 195 ? -4.092 -1.753 3.410 1.00 94.31 195 HIS A O 1
ATOM 1549 N N . ILE A 1 196 ? -3.837 -1.437 1.207 1.00 94.19 196 ILE A N 1
ATOM 1550 C CA . ILE A 1 196 ? -2.374 -1.309 1.257 1.00 94.19 196 ILE A CA 1
ATOM 1551 C C . ILE A 1 196 ? -2.003 0.128 1.626 1.00 94.19 196 ILE A C 1
ATOM 1553 O O . ILE A 1 196 ? -2.367 1.059 0.926 1.00 94.19 196 ILE A O 1
ATOM 1557 N N . GLY A 1 197 ? -1.253 0.323 2.706 1.00 92.56 197 GLY A N 1
ATOM 1558 C CA . GLY A 1 197 ? -0.930 1.642 3.244 1.00 92.56 197 GLY A CA 1
ATOM 1559 C C . GLY A 1 197 ? -2.079 2.282 4.029 1.00 92.56 197 GLY A C 1
ATOM 1560 O O . GLY A 1 197 ? -3.259 1.985 3.835 1.00 92.56 197 GLY A O 1
ATOM 1561 N N . THR A 1 198 ? -1.721 3.190 4.936 1.00 91.81 198 THR A N 1
ATOM 1562 C CA . THR A 1 198 ? -2.681 3.861 5.824 1.00 91.81 198 THR A CA 1
ATOM 1563 C C . THR A 1 198 ? -3.603 4.818 5.078 1.00 91.81 198 THR A C 1
ATOM 1565 O O . THR A 1 198 ? -4.773 4.899 5.423 1.00 91.81 198 THR A O 1
ATOM 1568 N N . ASP A 1 199 ? -3.124 5.498 4.033 1.00 91.31 199 ASP A N 1
ATOM 1569 C CA . ASP A 1 199 ? -3.899 6.529 3.324 1.00 91.31 199 ASP A CA 1
ATOM 1570 C C . ASP A 1 199 ? -5.209 5.976 2.735 1.00 91.31 199 ASP A C 1
ATOM 1572 O O . ASP A 1 199 ? -6.287 6.478 3.051 1.00 91.31 199 ASP A O 1
ATOM 1576 N N . TYR A 1 200 ? -5.138 4.887 1.960 1.00 91.06 200 TYR A N 1
ATOM 1577 C CA . TYR A 1 200 ? -6.328 4.251 1.380 1.00 91.06 200 TYR A CA 1
ATOM 1578 C C . TYR A 1 200 ? -7.236 3.626 2.447 1.00 91.06 200 TYR A C 1
ATOM 1580 O O . TYR A 1 200 ? -8.458 3.614 2.304 1.00 91.06 200 TYR A O 1
ATOM 1588 N N . ALA A 1 201 ? -6.650 3.101 3.527 1.00 93.31 201 ALA A N 1
ATOM 1589 C CA . ALA A 1 201 ? -7.410 2.526 4.629 1.00 93.31 201 ALA A CA 1
ATOM 1590 C C . ALA A 1 201 ? -8.185 3.606 5.406 1.00 93.31 201 ALA A C 1
ATOM 1592 O O . ALA A 1 201 ? -9.339 3.393 5.779 1.00 93.31 201 ALA A O 1
ATOM 1593 N N . LEU A 1 202 ? -7.574 4.775 5.621 1.00 92.94 202 LEU A N 1
ATOM 1594 C CA . LEU A 1 202 ? -8.203 5.929 6.262 1.00 92.94 202 LEU A CA 1
ATOM 1595 C C . LEU A 1 202 ? -9.285 6.546 5.384 1.00 92.94 202 LEU A C 1
ATOM 1597 O O . LEU A 1 202 ? -10.351 6.862 5.900 1.00 92.94 202 LEU A O 1
ATOM 1601 N N . GLU A 1 203 ? -9.049 6.679 4.078 1.00 93.00 203 GLU A N 1
ATOM 1602 C CA . GLU A 1 203 ? -10.069 7.136 3.130 1.00 93.00 203 GLU A CA 1
ATOM 1603 C C . GLU A 1 203 ? -11.302 6.225 3.188 1.00 93.00 203 GLU A C 1
ATOM 1605 O O . GLU A 1 203 ? -12.412 6.689 3.455 1.00 93.00 203 GLU A O 1
ATOM 1610 N N . ALA A 1 204 ? -11.092 4.909 3.088 1.00 92.50 204 ALA A N 1
ATOM 1611 C CA . ALA A 1 204 ? -12.154 3.920 3.223 1.00 92.50 204 ALA A CA 1
ATOM 1612 C C . ALA A 1 204 ? -12.871 4.008 4.584 1.00 92.50 204 ALA A C 1
ATOM 1614 O O . ALA A 1 204 ? -14.099 3.887 4.657 1.00 92.50 204 ALA A O 1
ATOM 1615 N N . LEU A 1 205 ? -12.134 4.220 5.675 1.00 93.75 205 LEU A N 1
ATOM 1616 C CA . LEU A 1 205 ? -12.719 4.395 7.001 1.00 93.75 205 LEU A CA 1
ATOM 1617 C C . LEU A 1 205 ? -13.588 5.659 7.070 1.00 93.75 205 LEU A C 1
ATOM 1619 O O . LEU A 1 205 ? -14.708 5.606 7.577 1.00 93.75 205 LEU A O 1
ATOM 1623 N N . SER A 1 206 ? -13.096 6.782 6.547 1.00 90.56 206 SER A N 1
ATOM 162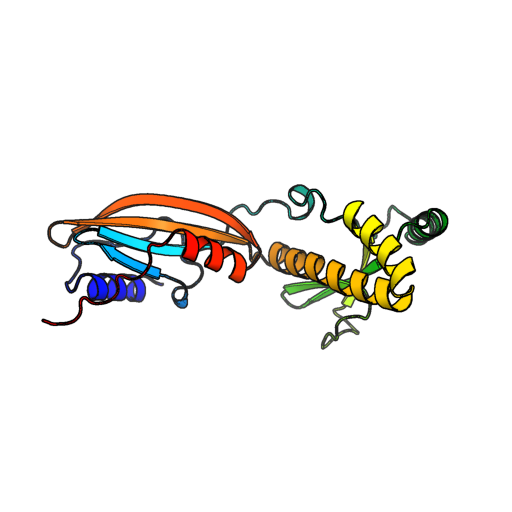4 C CA . SER A 1 206 ? -13.804 8.061 6.529 1.00 90.56 206 SER A CA 1
ATOM 1625 C C . SER A 1 206 ? -15.106 7.995 5.736 1.00 90.56 206 SER A C 1
ATOM 1627 O O . SER A 1 206 ? -16.107 8.515 6.213 1.00 90.56 206 SER A O 1
ATOM 1629 N N . GLU A 1 207 ? -15.138 7.307 4.593 1.00 90.56 207 GLU A N 1
ATOM 1630 C CA . GLU A 1 207 ? -16.363 7.109 3.799 1.00 90.56 207 GLU A CA 1
ATOM 1631 C C . GLU A 1 207 ? -17.452 6.309 4.534 1.00 90.56 207 GLU A C 1
ATOM 1633 O O . GLU A 1 207 ? -18.640 6.446 4.239 1.00 90.56 207 GLU A O 1
ATOM 1638 N N . ARG A 1 208 ? -17.055 5.450 5.480 1.00 88.50 208 ARG A N 1
ATOM 1639 C CA . ARG A 1 208 ? -17.961 4.580 6.253 1.00 88.50 208 ARG A CA 1
ATOM 1640 C C . ARG A 1 208 ? -18.437 5.224 7.550 1.00 88.50 208 ARG A C 1
ATOM 1642 O O . ARG A 1 208 ? -19.419 4.774 8.138 1.00 88.50 208 ARG A O 1
ATOM 1649 N N . MET A 1 209 ? -17.746 6.259 8.012 1.00 87.50 209 MET A N 1
ATOM 1650 C CA . MET A 1 209 ? -18.114 6.990 9.216 1.00 87.50 209 MET A CA 1
ATOM 1651 C C . MET A 1 209 ? -19.066 8.136 8.847 1.00 87.50 209 MET A C 1
ATOM 1653 O O . MET A 1 209 ? -18.790 8.881 7.910 1.00 87.50 209 MET A O 1
ATOM 1657 N N . PRO A 1 210 ? -20.176 8.333 9.578 1.00 78.75 210 PRO A N 1
ATOM 1658 C CA . PRO A 1 210 ? -21.043 9.477 9.333 1.00 78.75 210 PRO A CA 1
ATOM 1659 C C . PRO A 1 210 ? -20.292 10.790 9.582 1.00 78.75 210 PRO A C 1
ATOM 1661 O O . PRO A 1 210 ? -19.429 10.876 10.469 1.00 78.75 210 PRO A O 1
ATOM 1664 N N . GLU A 1 211 ? -20.653 11.822 8.814 1.00 72.88 211 GLU A N 1
ATOM 1665 C CA . GLU A 1 211 ? -20.141 13.174 9.027 1.00 72.88 211 GLU A CA 1
ATOM 1666 C C . GLU A 1 211 ? -20.432 13.641 10.457 1.00 72.88 211 GLU A C 1
ATOM 1668 O O . GLU A 1 211 ? -21.439 13.291 11.078 1.00 72.88 211 GLU A O 1
ATOM 1673 N N . GLU A 1 212 ? -19.520 14.443 10.998 1.00 63.81 212 GLU A N 1
ATOM 1674 C CA . GLU A 1 212 ? -19.717 15.059 12.301 1.00 63.81 212 GLU A CA 1
ATOM 1675 C C . GLU A 1 212 ? -20.903 16.018 12.206 1.00 63.81 212 GLU A C 1
ATOM 1677 O O . GLU A 1 212 ? -20.873 16.969 11.421 1.00 63.81 212 GLU A O 1
ATOM 1682 N N . ALA A 1 213 ? -21.968 15.756 12.969 1.00 57.19 213 ALA A N 1
ATOM 1683 C CA . ALA A 1 213 ? -23.114 16.651 13.005 1.00 57.19 213 ALA A CA 1
ATOM 1684 C C . ALA A 1 213 ? -22.621 18.060 13.364 1.00 57.19 213 ALA A C 1
ATOM 1686 O O . ALA A 1 213 ? -22.033 18.272 14.428 1.00 57.19 213 ALA A O 1
ATOM 1687 N N . SER A 1 214 ? -22.828 19.019 12.456 1.00 43.47 214 SER A N 1
ATOM 1688 C CA . SER A 1 214 ? -22.516 20.420 12.734 1.00 43.47 214 SER A CA 1
ATOM 1689 C C . SER A 1 214 ? -23.302 20.853 13.973 1.00 43.47 214 SER A C 1
ATOM 1691 O O . SER A 1 214 ? -24.494 20.542 14.051 1.00 43.47 214 SER A O 1
ATOM 1693 N N . PRO A 1 215 ? -22.681 21.548 14.943 1.00 47.66 215 PRO A N 1
ATOM 1694 C CA . PRO A 1 215 ? -23.401 22.004 16.121 1.00 47.66 215 PRO A CA 1
ATOM 1695 C C . PRO A 1 215 ? -24.584 22.864 15.671 1.00 47.66 215 PRO A C 1
ATOM 1697 O O . PRO A 1 215 ? -24.404 23.800 14.886 1.00 47.66 215 PRO A O 1
ATOM 1700 N N . GLU A 1 216 ? -25.792 22.530 16.140 1.00 40.78 216 GLU A N 1
ATOM 1701 C CA . GLU A 1 216 ? -26.961 23.376 15.910 1.00 40.78 216 GLU A CA 1
ATOM 1702 C C . GLU A 1 216 ? -26.622 24.800 16.375 1.00 40.78 216 GLU A C 1
ATOM 1704 O O . GLU A 1 216 ? -26.081 24.975 17.475 1.00 40.78 216 GLU A O 1
ATOM 1709 N N . PRO A 1 217 ? -26.882 25.833 15.552 1.00 40.84 217 PRO A N 1
ATOM 1710 C CA . PRO A 1 217 ? -26.653 27.200 15.977 1.00 40.84 217 PRO A CA 1
ATOM 1711 C C . PRO A 1 217 ? -27.505 27.459 17.219 1.00 40.84 217 PRO A C 1
ATOM 1713 O O . PRO A 1 217 ? -28.718 27.256 17.199 1.00 40.84 217 PRO A O 1
ATOM 1716 N N . ALA A 1 218 ? -26.851 27.882 18.302 1.00 51.25 218 ALA A N 1
ATOM 1717 C CA . ALA A 1 218 ? -27.530 28.260 19.532 1.00 51.25 218 ALA A CA 1
ATOM 1718 C C . ALA A 1 218 ? -28.602 29.319 19.216 1.00 51.25 218 ALA A C 1
ATOM 1720 O O . ALA A 1 218 ? -28.274 30.383 18.683 1.00 51.25 218 ALA A O 1
ATOM 1721 N N . LEU A 1 219 ? -29.866 28.983 19.497 1.00 45.62 219 LEU A N 1
ATOM 1722 C CA . LEU A 1 219 ? -31.020 29.884 19.391 1.00 45.62 219 LEU A CA 1
ATOM 1723 C C . LEU A 1 219 ? -30.992 30.968 20.474 1.00 45.62 219 LEU A C 1
ATOM 1725 O O . LEU A 1 219 ? -30.633 30.644 21.630 1.00 45.62 219 LEU A O 1
#

pLDDT: mean 88.78, std 11.52, range [37.16, 98.12]

Foldseek 3Di:
DPQPLVQVVVCVQVVHHADDGDDDPADAPDPVLWDWADDPQKIKIKGKHQDPDADDLVVPPVQAFDWDWDDPVDDQVVVVVVCVVVVFDKFWKKWFDDPFIAIAGPPPDDDPCCVPRIDTTGMTGGGPVLSVVLVVCCVVPNNVVSVVVSRVSNNVSRRLVRQVVRRQWIKTKMWMWGQDPSYTDTPDMDIDTGHRHPVSSSVVNVVVDDDHPDPDPDD

Secondary structure (DSSP, 8-state):
--HHHHHHHHHHHHTS---S----SS--S-GGG-EEEEETTEEEEEEEEE-SSPPPHHHH-TTS-EEEE--TTS-HHHHHHHHHHTT---EEEEEEEESEEEEEETTSS--TTTTTSEEEEEEEE--HHHHHHHHHHHHHH-HHHHHHHHHHHHHHHHHHHHHHHTT-EEEEEEEEEEEETTEEEEEEEEEEEEEESHHHHHHHHHHHSPPPPPPPPP-

Sequence (219 aa):
MGGENLRERVEAAIGGALSGPLRTEFPVASEAEVLIRRDADRVLIGYLSVDPEPRDFWAESDGLGELRRFTRAEDPNDLLERLTAEGTPWLLVERYSHGLDHYSVANTRAYPDRQWDVGLYGVFIPCEEVRDMYRDRVKAEGEEAARAWLIEDTNGTLSEFSKSVNGEVYGAIVETWEIADGRPVRLGTEAVWGHIGTDYALEALSERMPEEASPEPAL

Organism: NCBI:txid589035